Protein AF-A0A7V3T0H4-F1 (afdb_monomer)

Mean predicted aligned error: 14.04 Å

Secondary structure (DSSP, 8-state):
-----EEE-----S-HHHHHHHHHHTSSS---------------------S-------S-----SS-HHHHHHHHHHHTT-STTT--TT-EEEE---B-SS--TT-TTB--HHHHHHHHHHHHHTT-SEEEEEE--SSTTTTSHHHHHHTTGGG-TTEEEEEGGG--GGGS-----S---

pLDDT: mean 74.4, std 24.33, range [29.98, 98.38]

Sequence (180 aa):
MKNLKTIILFSVIMLMCIAALVGYLLKDKHGSTVTSDNSTTAADSTPAVSGKLPEQKALIGIGRGENYESTTETAVKNAGGLVGIVKKGDVVLIKPNICAVAGPGAAQITDYRVVRKITEMVYKLGASKVIVAEGKIAGNAFIKYSLDKNMYGTIQNVELVNLNQFDKEDCYELKPEKSL

Radius of gyration: 20.98 Å; Cα contacts (8 Å, |Δi|>4): 229; chains: 1; bounding box: 55×51×42 Å

Foldseek 3Di:
DPAQDAEDDPDPPDPVVVVVVVVVVPPPDDDDDDDDDDDDDDDDPDPPPPDPDPPDQQPFFAFDDDDLQVSLVRRQVSNVHCLVRAAAQHEYEDEWQQAALAAAPDSNTDQLSSVLNVVVSNVVRHHPAYEYEYEYPDPDSQDPNSCVRRVNVVRPRYHYYYPHVDDPVNDDDDDDPDDD

Nearest PDB structures (foldseek):
  5c1i-assembly1_A  TM=3.512E-01  e=1.751E-01  Thermus thermophilus HB27
  4f45-assembly2_B  TM=4.426E-01  e=1.806E+00  Homo sapiens
  5c1i-assembly1_B  TM=4.160E-01  e=1.487E+00  Thermus thermophilus HB27
  1nsy-assembly1_A  TM=3.787E-01  e=9.446E-01  Bacillus subtilis
  4tmf-assembly1_A  TM=4.385E-01  e=2.056E+00  Homo sapiens

Solvent-accessible surface area (backbone atoms only — not comparable to full-atom values): 11295 Å² total; per-residue (Å²): 137,88,73,83,78,44,79,53,77,61,74,83,74,80,62,59,69,56,52,55,50,52,55,60,71,60,67,82,80,77,81,90,80,91,80,92,80,90,82,85,89,79,86,83,79,74,80,80,80,87,60,89,69,74,94,64,79,51,89,69,39,75,47,80,71,89,51,52,46,65,20,44,53,41,15,41,49,46,42,69,50,53,76,92,72,51,47,70,62,33,35,37,40,41,41,60,55,44,53,47,75,49,46,64,86,39,92,68,37,62,42,37,54,44,55,43,43,51,50,52,55,46,47,75,47,38,34,69,42,42,33,43,37,40,54,75,82,42,88,67,26,64,36,70,71,23,28,61,54,27,46,50,74,70,50,76,89,52,46,80,42,47,53,74,79,58,56,75,87,77,49,85,82,84,74,70,95,72,75,132

Structure (mmCIF, N/CA/C/O backbone):
data_AF-A0A7V3T0H4-F1
#
_entry.id   AF-A0A7V3T0H4-F1
#
loop_
_atom_site.group_PDB
_atom_site.id
_atom_site.type_symbol
_atom_site.label_atom_id
_atom_site.label_alt_id
_atom_site.label_comp_id
_atom_site.label_asym_id
_atom_site.label_entity_id
_atom_site.label_seq_id
_atom_site.pdbx_PDB_ins_code
_atom_site.Cartn_x
_atom_site.Cartn_y
_atom_site.Cartn_z
_atom_site.occupancy
_atom_site.B_iso_or_equiv
_atom_site.auth_seq_id
_atom_site.auth_comp_id
_atom_site.auth_asym_id
_atom_site.auth_atom_id
_atom_site.pdbx_PDB_model_num
ATOM 1 N N . MET A 1 1 ? -15.362 -15.218 -8.060 1.00 40.97 1 MET A N 1
ATOM 2 C CA . MET A 1 1 ? -14.615 -14.505 -6.998 1.00 40.97 1 MET A CA 1
ATOM 3 C C . MET A 1 1 ? -15.603 -13.945 -5.982 1.00 40.97 1 MET A C 1
ATOM 5 O O . MET A 1 1 ? -16.459 -13.162 -6.364 1.00 40.97 1 MET A O 1
ATOM 9 N N . LYS A 1 2 ? -15.576 -14.404 -4.725 1.00 36.59 2 LYS A N 1
ATOM 10 C CA . LYS A 1 2 ? -16.530 -13.983 -3.681 1.00 36.59 2 LYS A CA 1
ATOM 11 C C . LYS A 1 2 ? -15.857 -12.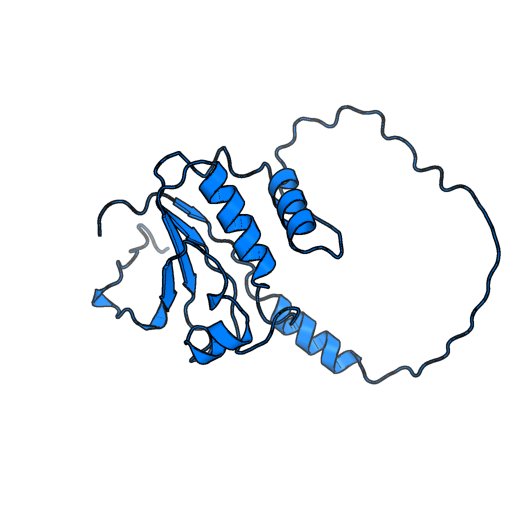955 -2.754 1.00 36.59 2 LYS A C 1
ATOM 13 O O . LYS A 1 2 ? -14.804 -13.253 -2.205 1.00 36.59 2 LYS A O 1
ATOM 18 N N . ASN A 1 3 ? -16.511 -11.805 -2.556 1.00 36.91 3 ASN A N 1
ATOM 19 C CA . ASN A 1 3 ? -16.308 -10.821 -1.473 1.00 36.91 3 ASN A CA 1
ATOM 20 C C . ASN A 1 3 ? -15.129 -9.820 -1.556 1.00 36.91 3 ASN A C 1
ATOM 22 O O . ASN A 1 3 ? -14.460 -9.594 -0.549 1.00 36.91 3 ASN A O 1
ATOM 26 N N . LEU A 1 4 ? -14.920 -9.132 -2.686 1.00 42.62 4 LEU A N 1
ATOM 27 C CA . LEU A 1 4 ? -14.148 -7.876 -2.676 1.00 42.62 4 LEU A CA 1
ATOM 28 C C . LEU A 1 4 ? -15.073 -6.743 -2.190 1.00 42.62 4 LEU A C 1
ATOM 30 O O . LEU A 1 4 ? -15.917 -6.277 -2.949 1.00 42.62 4 LEU A O 1
ATOM 34 N N . LYS A 1 5 ? -15.000 -6.378 -0.902 1.00 47.97 5 LYS A N 1
ATOM 35 C CA . LYS A 1 5 ? -15.948 -5.432 -0.271 1.00 47.97 5 LYS A CA 1
ATOM 36 C C . LYS A 1 5 ? -15.472 -3.975 -0.251 1.00 47.97 5 LYS A C 1
ATOM 38 O O . LYS A 1 5 ? -16.318 -3.088 -0.210 1.00 47.97 5 LYS A O 1
ATOM 43 N N . THR A 1 6 ? -14.161 -3.727 -0.334 1.00 46.69 6 THR A N 1
ATOM 44 C CA . THR A 1 6 ? -13.595 -2.378 -0.170 1.00 46.69 6 THR A CA 1
ATOM 45 C C . THR A 1 6 ? -12.395 -2.179 -1.103 1.00 46.69 6 THR A C 1
ATOM 47 O O . THR A 1 6 ? -11.340 -2.784 -0.918 1.00 46.69 6 THR A O 1
ATOM 50 N N . ILE A 1 7 ? -12.544 -1.318 -2.115 1.00 49.59 7 ILE A N 1
ATOM 51 C CA . ILE A 1 7 ? -11.446 -0.873 -2.988 1.00 49.59 7 ILE A CA 1
ATOM 52 C C . ILE A 1 7 ? -11.025 0.518 -2.511 1.00 49.59 7 ILE A C 1
ATOM 54 O O . ILE A 1 7 ? -11.801 1.465 -2.623 1.00 49.59 7 ILE A O 1
ATOM 58 N N . ILE A 1 8 ? -9.810 0.654 -1.971 1.00 50.47 8 ILE A N 1
ATOM 59 C CA . ILE A 1 8 ? -9.255 1.962 -1.603 1.00 50.47 8 ILE A CA 1
ATOM 60 C C . ILE A 1 8 ? -8.402 2.441 -2.774 1.00 50.47 8 ILE A C 1
ATOM 62 O O . ILE A 1 8 ? -7.240 2.065 -2.937 1.00 50.47 8 ILE A O 1
ATOM 66 N N . LEU A 1 9 ? -9.010 3.267 -3.622 1.00 39.56 9 LEU A N 1
ATOM 67 C CA . LEU A 1 9 ? -8.351 3.834 -4.787 1.00 39.56 9 LEU A CA 1
ATOM 68 C C . LEU A 1 9 ? -7.569 5.098 -4.386 1.00 39.56 9 LEU A C 1
ATOM 70 O O . LEU A 1 9 ? -8.115 6.198 -4.371 1.00 39.56 9 LEU A O 1
ATOM 74 N N . PHE A 1 10 ? -6.272 4.957 -4.101 1.00 45.91 10 PHE A N 1
ATOM 75 C CA . PHE A 1 10 ? -5.344 6.094 -4.029 1.00 45.91 10 PHE A CA 1
ATOM 76 C C . PHE A 1 10 ? -4.942 6.516 -5.445 1.00 45.91 10 PHE A C 1
ATOM 78 O O . PHE A 1 10 ? -3.846 6.249 -5.927 1.00 45.91 10 PHE A O 1
ATOM 85 N N . SER A 1 11 ? -5.875 7.142 -6.155 1.00 37.19 11 SER A N 1
ATOM 86 C CA . SER A 1 11 ? -5.635 7.627 -7.506 1.00 37.19 11 SER A CA 1
ATOM 87 C C . SER A 1 11 ? -5.029 9.029 -7.471 1.00 37.19 11 SER A C 1
ATOM 89 O O . SER A 1 11 ? -5.746 10.026 -7.457 1.00 37.19 11 SER A O 1
ATOM 91 N N . VAL A 1 12 ? -3.698 9.115 -7.493 1.00 36.84 12 VAL A N 1
ATOM 92 C CA . VAL A 1 12 ? -2.999 10.345 -7.893 1.00 36.84 12 VAL A CA 1
ATOM 93 C C . VAL A 1 12 ? -3.022 10.382 -9.426 1.00 36.84 12 VAL A C 1
ATOM 95 O O . VAL A 1 12 ? -2.081 9.953 -10.087 1.00 36.84 12 VAL A O 1
ATOM 98 N N . ILE A 1 13 ? -4.153 10.801 -10.006 1.00 37.44 13 ILE A N 1
ATOM 99 C CA . ILE A 1 13 ? -4.311 10.947 -11.462 1.00 37.44 13 ILE A CA 1
ATOM 100 C C . ILE A 1 13 ? -3.293 11.971 -11.978 1.00 37.44 13 ILE A C 1
ATOM 102 O O . ILE A 1 13 ? -3.360 13.152 -11.653 1.00 37.44 13 ILE A O 1
ATOM 106 N N . MET A 1 14 ? -2.351 11.476 -12.787 1.00 36.72 14 MET A N 1
ATOM 107 C CA . MET A 1 14 ? -1.855 12.060 -14.045 1.00 36.72 14 MET A CA 1
ATOM 108 C C . MET A 1 14 ? -1.263 13.485 -14.051 1.00 36.72 14 MET A C 1
ATOM 110 O O . MET A 1 14 ? -0.839 13.942 -15.108 1.00 36.72 14 MET A O 1
ATOM 114 N N . LEU A 1 15 ? -1.143 14.192 -12.924 1.00 35.75 15 LEU A N 1
ATOM 115 C CA . LEU A 1 15 ? -0.612 15.566 -12.928 1.00 35.75 15 LEU A CA 1
ATOM 116 C C . LEU A 1 15 ? 0.911 15.654 -12.709 1.00 35.75 15 LEU A C 1
ATOM 118 O O . LEU A 1 15 ? 1.526 16.674 -13.015 1.00 35.75 15 LEU A O 1
ATOM 122 N N . MET A 1 16 ? 1.564 14.580 -12.250 1.00 35.50 16 MET A N 1
ATOM 123 C CA . MET A 1 16 ? 3.011 14.606 -11.972 1.00 35.50 16 MET A CA 1
ATOM 124 C C . MET A 1 16 ? 3.901 14.378 -13.200 1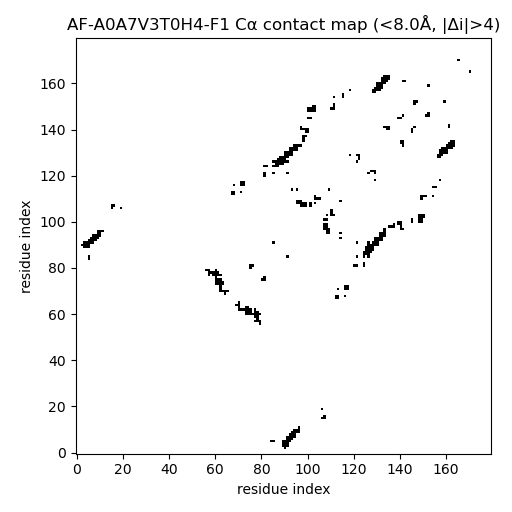.00 35.50 16 MET A C 1
ATOM 126 O O . MET A 1 16 ? 5.044 14.832 -13.201 1.00 35.50 16 MET A O 1
ATOM 130 N N . CYS A 1 17 ? 3.396 13.762 -14.274 1.00 33.25 17 CYS A N 1
ATOM 131 C CA . CYS A 1 17 ? 4.183 13.593 -15.501 1.00 33.25 17 CYS A CA 1
ATOM 132 C C . CYS A 1 17 ? 4.466 14.934 -16.196 1.00 33.25 17 CYS A C 1
ATOM 134 O O . CYS A 1 17 ? 5.536 15.098 -16.772 1.00 33.25 17 CYS A O 1
ATOM 136 N N . ILE A 1 18 ? 3.567 15.918 -16.075 1.00 40.00 18 ILE A N 1
ATOM 137 C CA . ILE A 1 18 ? 3.797 17.273 -16.598 1.00 40.00 18 ILE A CA 1
ATOM 138 C C . ILE A 1 18 ? 4.728 18.053 -15.662 1.00 40.00 18 ILE A C 1
ATOM 140 O O . ILE A 1 18 ? 5.658 18.692 -16.139 1.00 40.00 18 ILE A O 1
ATOM 144 N N . ALA A 1 19 ? 4.562 17.953 -14.339 1.00 39.81 19 ALA A N 1
ATOM 145 C CA . ALA A 1 19 ? 5.425 18.662 -13.389 1.00 39.81 19 ALA A CA 1
ATOM 146 C C . ALA A 1 19 ? 6.893 18.188 -13.434 1.00 39.81 19 ALA A C 1
ATOM 148 O O . ALA A 1 19 ? 7.803 19.012 -13.369 1.00 39.81 19 ALA A O 1
ATOM 149 N N . ALA A 1 20 ? 7.139 16.883 -13.606 1.00 44.44 20 ALA A N 1
ATOM 150 C CA . ALA A 1 20 ? 8.491 16.348 -13.769 1.00 44.44 20 ALA A CA 1
ATOM 151 C C . ALA A 1 20 ? 9.120 16.747 -15.117 1.00 44.44 20 ALA A C 1
ATOM 153 O O . ALA A 1 20 ? 10.312 17.046 -15.170 1.00 44.44 20 ALA A O 1
ATOM 154 N N . LEU A 1 21 ? 8.322 16.812 -16.191 1.00 38.56 21 LEU A N 1
ATOM 155 C CA . LEU A 1 21 ? 8.783 17.255 -17.508 1.00 38.56 21 LEU A CA 1
ATOM 156 C C . LEU A 1 21 ? 9.083 18.764 -17.524 1.00 38.56 21 LEU A C 1
ATOM 158 O O . LEU A 1 21 ? 10.121 19.175 -18.029 1.00 38.56 21 LEU A O 1
ATOM 162 N N . VAL A 1 22 ? 8.234 19.583 -16.896 1.00 45.53 22 VAL A N 1
ATOM 163 C CA . VAL A 1 22 ? 8.450 21.030 -16.726 1.00 45.53 22 VAL A CA 1
ATOM 164 C C . VAL A 1 22 ? 9.656 21.298 -15.820 1.00 45.53 22 VAL A C 1
ATOM 166 O O . VAL A 1 22 ? 10.497 22.120 -16.161 1.00 45.53 22 VAL A O 1
ATOM 169 N N . GLY A 1 23 ? 9.816 20.561 -14.717 1.00 43.94 23 GLY A N 1
ATOM 170 C CA . GLY A 1 23 ? 10.989 20.677 -13.844 1.00 43.94 23 GLY A CA 1
ATOM 171 C C . GLY A 1 23 ? 12.307 20.276 -14.520 1.00 43.94 23 GLY A C 1
ATOM 172 O O . GLY A 1 23 ? 13.341 20.874 -14.235 1.00 43.94 23 GLY A O 1
ATOM 173 N N . TYR A 1 24 ? 12.279 19.306 -15.441 1.00 46.84 24 TYR A N 1
ATOM 174 C CA . TYR A 1 24 ? 13.443 18.925 -16.248 1.00 46.84 24 TYR A CA 1
ATOM 175 C C . TYR A 1 24 ? 13.771 19.978 -17.319 1.00 46.84 24 TYR A C 1
ATOM 177 O O . TYR A 1 24 ? 14.935 20.314 -17.506 1.00 46.84 24 TYR A O 1
ATOM 185 N N . LEU A 1 25 ? 12.753 20.565 -17.957 1.00 43.84 25 LEU A N 1
ATOM 186 C CA . LEU A 1 25 ? 12.913 21.615 -18.974 1.00 43.84 25 LEU A CA 1
ATOM 187 C C . LEU A 1 25 ? 13.318 22.983 -18.398 1.00 43.84 25 LEU A C 1
ATOM 189 O O . LEU A 1 25 ? 13.844 23.819 -19.127 1.00 43.84 25 LEU A O 1
ATOM 193 N N . LEU A 1 26 ? 13.100 23.216 -17.102 1.00 51.38 26 LEU A N 1
ATOM 194 C CA 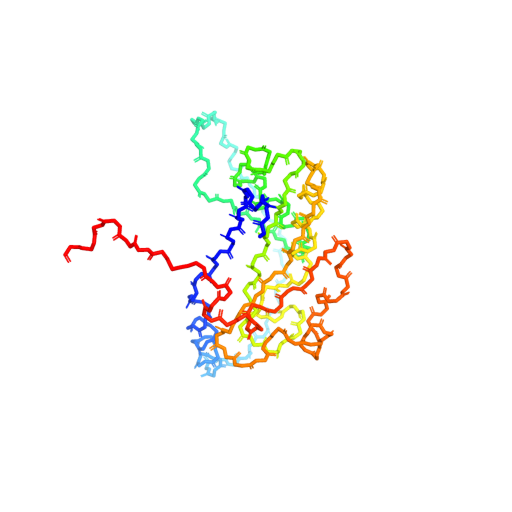. LEU A 1 26 ? 13.496 24.448 -16.409 1.00 51.38 26 LEU A CA 1
ATOM 195 C C . LEU A 1 26 ? 14.876 24.359 -15.732 1.00 51.38 26 LEU A C 1
ATOM 197 O O . LEU A 1 26 ? 15.325 25.347 -15.154 1.00 51.38 26 LEU A O 1
ATOM 201 N N . LYS A 1 27 ? 15.562 23.206 -15.786 1.00 44.72 27 LYS A N 1
ATOM 202 C CA . LYS A 1 27 ? 16.828 22.997 -15.059 1.00 44.72 27 LYS A CA 1
ATOM 203 C C . LYS A 1 27 ? 18.062 23.621 -15.725 1.00 44.72 27 LYS A C 1
ATOM 205 O O . LYS A 1 27 ? 19.101 23.718 -15.079 1.00 44.72 27 LYS A O 1
ATOM 210 N N . ASP A 1 28 ? 17.920 24.165 -16.929 1.00 49.09 28 ASP A N 1
ATOM 211 C CA . ASP A 1 28 ? 18.976 24.917 -17.605 1.00 49.09 28 ASP A CA 1
ATOM 212 C C . ASP A 1 28 ? 18.595 26.395 -17.693 1.00 49.09 28 ASP A C 1
ATOM 214 O O . ASP A 1 28 ? 18.053 26.836 -18.704 1.00 49.09 28 ASP A O 1
ATOM 218 N N . LYS A 1 29 ? 18.837 27.145 -16.607 1.00 43.78 29 LYS A N 1
ATOM 219 C CA . LYS A 1 29 ? 19.131 28.598 -16.573 1.00 43.78 29 LYS A CA 1
ATOM 220 C C . LYS A 1 29 ? 19.109 29.111 -15.128 1.00 43.78 29 LYS A C 1
ATOM 222 O O . LYS A 1 29 ? 18.211 29.844 -14.748 1.00 43.78 29 LYS A O 1
ATOM 227 N N . HIS A 1 30 ? 20.124 28.770 -14.342 1.00 38.06 30 HIS A N 1
ATOM 228 C CA . HIS A 1 30 ? 20.885 29.729 -13.526 1.00 38.06 30 HIS A CA 1
ATOM 229 C C . HIS A 1 30 ? 21.898 28.965 -12.679 1.00 38.06 30 HIS A C 1
ATOM 231 O O . HIS A 1 30 ? 21.557 28.056 -11.925 1.00 38.06 30 HIS A O 1
ATOM 237 N N . GLY A 1 31 ? 23.165 29.312 -12.896 1.00 34.88 31 GLY A N 1
ATOM 238 C CA . GLY A 1 31 ? 24.300 28.736 -12.203 1.00 34.88 31 GLY A CA 1
ATOM 239 C C . GLY A 1 31 ? 24.317 29.095 -10.722 1.00 34.88 31 GLY A C 1
ATOM 240 O O . GLY A 1 31 ? 23.752 30.095 -10.284 1.00 34.88 31 GLY A O 1
ATOM 241 N N . SER A 1 32 ? 25.001 28.233 -9.981 1.00 36.69 32 SER A N 1
ATOM 242 C CA . SER A 1 32 ? 25.357 28.372 -8.579 1.00 36.69 32 SER A CA 1
ATOM 243 C C . SER A 1 32 ? 25.970 29.730 -8.244 1.00 36.69 32 SER A C 1
ATOM 245 O O . SER A 1 32 ? 26.971 30.110 -8.844 1.00 36.69 32 SER A O 1
ATOM 247 N N . THR A 1 33 ? 25.505 30.336 -7.156 1.00 30.06 33 THR A N 1
ATOM 248 C CA . THR A 1 33 ? 26.393 30.992 -6.193 1.00 30.06 33 THR A CA 1
ATOM 249 C C . THR A 1 33 ? 25.925 30.664 -4.781 1.00 30.06 33 THR A C 1
ATOM 251 O O . THR A 1 33 ? 24.825 31.005 -4.359 1.00 30.06 33 THR A O 1
ATOM 254 N N . VAL A 1 34 ? 26.784 29.939 -4.069 1.00 36.34 34 VAL A N 1
ATOM 255 C CA . VAL A 1 34 ? 26.721 29.750 -2.623 1.00 36.34 34 VAL A CA 1
ATOM 256 C C . VAL A 1 34 ? 27.383 30.972 -1.999 1.00 36.34 34 VAL A C 1
ATOM 258 O O . VAL A 1 34 ? 28.559 31.218 -2.253 1.00 36.34 34 VAL A O 1
ATOM 261 N N . THR A 1 35 ? 26.653 31.705 -1.167 1.00 29.98 35 THR A N 1
ATOM 262 C CA . THR A 1 35 ? 27.238 32.602 -0.166 1.00 29.98 35 THR A CA 1
ATOM 263 C C . THR A 1 35 ? 26.601 32.285 1.173 1.00 29.98 35 THR A C 1
ATOM 265 O O . THR A 1 35 ? 25.389 32.392 1.353 1.00 29.98 35 THR A O 1
ATOM 268 N N . SER A 1 36 ? 27.450 31.813 2.076 1.00 40.75 36 SER A N 1
ATOM 269 C CA . SER A 1 36 ? 27.154 31.528 3.469 1.00 40.75 36 SER A CA 1
ATOM 270 C C . SER A 1 36 ? 27.165 32.839 4.243 1.00 40.75 36 SER A C 1
ATOM 272 O O . SER A 1 36 ? 28.226 33.443 4.330 1.00 40.75 36 SER A O 1
ATOM 274 N N . ASP A 1 37 ? 26.047 33.224 4.854 1.00 32.34 37 ASP A N 1
ATOM 275 C CA . ASP A 1 37 ? 26.034 34.250 5.896 1.00 32.34 37 ASP A CA 1
ATOM 276 C C . ASP A 1 37 ? 25.297 33.723 7.126 1.00 32.34 37 ASP A C 1
ATOM 278 O O . ASP A 1 37 ? 24.152 33.275 7.076 1.00 32.34 37 ASP A O 1
ATOM 282 N N . ASN A 1 38 ? 26.023 33.738 8.239 1.00 41.81 38 ASN A N 1
ATOM 283 C CA . ASN A 1 38 ? 25.631 33.227 9.538 1.00 41.81 38 ASN A CA 1
ATOM 284 C C . ASN A 1 38 ? 25.365 34.441 10.444 1.00 41.81 38 ASN A C 1
ATOM 286 O O . ASN A 1 38 ? 26.309 35.146 10.793 1.00 41.81 38 ASN A O 1
ATOM 290 N N . SER A 1 39 ? 24.110 34.711 10.825 1.00 34.41 39 SER A N 1
ATOM 291 C CA . SER A 1 39 ? 23.793 35.600 11.961 1.00 34.41 39 SER A CA 1
ATOM 292 C C . SER A 1 39 ? 22.392 35.345 12.553 1.00 34.41 39 SER A C 1
ATOM 294 O O . SER A 1 39 ? 21.361 35.717 12.012 1.00 34.41 39 SER A O 1
ATOM 296 N N . THR A 1 40 ? 22.403 34.611 13.667 1.00 32.53 40 THR A N 1
ATOM 297 C CA . THR A 1 40 ? 21.758 34.852 14.973 1.00 32.53 40 THR A CA 1
ATOM 298 C C . THR A 1 40 ? 20.415 35.616 15.070 1.00 32.53 40 THR A C 1
ATOM 300 O O . THR A 1 40 ? 20.345 36.827 14.905 1.00 32.53 40 THR A O 1
ATOM 303 N N . THR A 1 41 ? 19.410 34.860 15.544 1.00 37.72 41 THR A N 1
ATOM 304 C CA . THR A 1 41 ? 18.247 35.202 16.404 1.00 37.72 41 THR A CA 1
ATOM 305 C C . THR A 1 41 ? 17.252 36.290 15.983 1.00 37.72 41 THR A C 1
ATOM 307 O O . THR A 1 41 ? 17.500 37.478 16.152 1.00 37.72 41 THR A O 1
ATOM 310 N N . ALA A 1 42 ? 16.019 35.857 15.706 1.00 32.50 42 ALA A N 1
ATOM 311 C CA . ALA A 1 42 ? 14.806 36.518 16.185 1.00 32.50 42 ALA A CA 1
ATOM 312 C C . ALA A 1 42 ? 13.706 35.458 16.377 1.00 32.50 42 ALA A C 1
ATOM 314 O O . ALA A 1 42 ? 13.561 34.547 15.566 1.00 32.50 42 ALA A O 1
ATOM 315 N N . ALA A 1 43 ? 13.002 35.543 17.502 1.00 36.66 43 ALA A N 1
ATOM 316 C CA . ALA A 1 43 ? 11.965 34.618 17.931 1.00 36.66 43 ALA A CA 1
ATOM 317 C C . ALA A 1 43 ? 10.811 34.526 16.917 1.00 36.66 43 ALA A C 1
ATOM 319 O O . ALA A 1 43 ? 10.192 35.537 16.592 1.00 36.66 43 ALA A O 1
ATOM 320 N N . ASP A 1 44 ? 10.493 33.310 16.466 1.00 33.44 44 ASP A N 1
ATOM 321 C CA . ASP A 1 44 ? 9.268 33.030 15.714 1.00 33.44 44 ASP A CA 1
ATOM 322 C C . ASP A 1 44 ? 8.115 32.834 16.704 1.00 33.44 44 ASP A C 1
ATOM 324 O O . ASP A 1 44 ? 7.876 31.753 17.246 1.00 33.44 44 ASP A O 1
ATOM 328 N N . SER A 1 45 ? 7.431 33.932 17.008 1.00 39.78 45 SER A N 1
ATOM 329 C CA . SER A 1 45 ? 6.128 33.895 17.653 1.00 39.78 45 SER A CA 1
ATOM 330 C C . SER A 1 45 ? 5.091 33.420 16.635 1.00 39.78 45 SER A C 1
ATOM 332 O O . SER A 1 45 ? 4.445 34.233 15.972 1.00 39.78 45 SER A O 1
ATOM 334 N N . THR A 1 46 ? 4.898 32.106 16.522 1.00 37.75 46 THR A N 1
ATOM 335 C CA . THR A 1 46 ? 3.718 31.571 15.838 1.00 37.75 46 THR A CA 1
ATOM 336 C C . THR A 1 46 ? 2.487 31.971 16.662 1.00 37.75 46 THR A C 1
ATOM 338 O O . THR A 1 46 ? 2.406 31.599 17.837 1.00 37.75 46 THR A O 1
A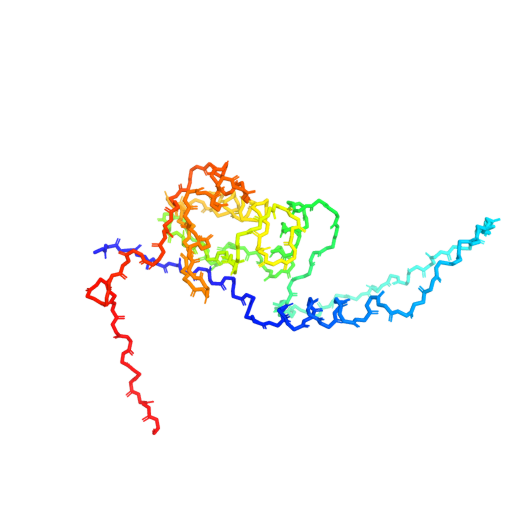TOM 341 N N . PRO A 1 47 ? 1.516 32.733 16.124 1.00 39.78 47 PRO A N 1
ATOM 342 C CA . PRO A 1 47 ? 0.316 33.046 16.879 1.00 39.78 47 PRO A CA 1
ATOM 343 C C . PRO A 1 47 ? -0.476 31.754 17.085 1.00 39.78 47 PRO A C 1
ATOM 345 O O . PRO A 1 47 ? -0.898 31.097 16.131 1.00 39.78 47 PRO A O 1
ATOM 348 N N . ALA A 1 48 ? -0.671 31.386 18.349 1.00 42.19 48 ALA A N 1
ATOM 349 C CA . ALA A 1 48 ? -1.571 30.314 18.729 1.00 42.19 48 ALA A CA 1
ATOM 350 C C . ALA A 1 48 ? -2.993 30.709 18.311 1.00 42.19 48 ALA A C 1
ATOM 352 O O . ALA A 1 48 ? -3.631 31.555 18.941 1.00 42.19 48 ALA A O 1
ATOM 353 N N . VAL A 1 49 ? -3.502 30.097 17.240 1.00 47.81 49 VAL A N 1
ATOM 354 C CA . VAL A 1 49 ? -4.924 30.170 16.896 1.00 47.81 49 VAL A CA 1
ATOM 355 C C . VAL A 1 49 ? -5.681 29.346 17.936 1.00 47.81 49 VAL A C 1
ATOM 357 O O . VAL A 1 49 ? -5.919 28.150 17.786 1.00 47.81 49 VAL A O 1
ATOM 360 N N . SER A 1 50 ? -6.022 30.007 19.040 1.00 43.53 50 SER A N 1
ATOM 361 C CA . SER A 1 50 ? -6.966 29.529 20.043 1.00 43.53 50 SER A CA 1
ATOM 362 C C . SER A 1 50 ? -8.383 29.743 19.515 1.00 43.53 50 SER A C 1
ATOM 364 O O . SER A 1 50 ? -9.055 30.719 19.842 1.00 43.53 50 SER A O 1
ATOM 366 N N . GLY A 1 51 ? -8.839 28.814 18.685 1.00 43.09 51 GLY A N 1
ATOM 367 C CA . GLY A 1 51 ? -10.234 28.704 18.290 1.00 43.09 51 GLY A CA 1
ATOM 368 C C . GLY A 1 51 ? -10.543 27.249 17.990 1.00 43.09 51 GLY A C 1
ATOM 369 O O . GLY A 1 51 ? -9.834 26.618 17.209 1.00 43.09 51 GLY A O 1
ATOM 370 N N . LYS A 1 52 ? -11.589 26.697 18.614 1.00 43.00 52 LYS A N 1
ATOM 371 C CA . LYS A 1 52 ? -12.132 25.399 18.208 1.00 43.00 52 LYS A CA 1
ATOM 372 C C . LYS A 1 52 ? -12.660 25.580 16.787 1.00 43.00 52 LYS A C 1
ATOM 374 O O . LYS A 1 52 ? -13.737 26.142 16.598 1.00 43.00 52 LYS A O 1
ATOM 379 N N . LEU A 1 53 ? -11.857 25.175 15.804 1.00 43.47 53 LEU A N 1
ATOM 380 C CA . LEU A 1 53 ? -12.285 25.127 14.414 1.00 43.47 53 LEU A CA 1
ATOM 381 C C . LEU A 1 53 ? -13.576 24.298 14.360 1.00 43.47 53 LEU A C 1
ATOM 383 O O . LEU A 1 53 ? -13.678 23.299 15.084 1.00 43.47 53 LEU A O 1
ATOM 387 N N . PRO A 1 54 ? -14.577 24.719 13.567 1.00 47.78 54 PRO A N 1
ATOM 388 C CA . PRO A 1 54 ? -15.779 23.922 13.377 1.00 47.78 54 PRO A CA 1
ATOM 389 C C . PRO A 1 54 ? -15.366 22.503 12.987 1.00 47.78 54 PRO A C 1
ATOM 391 O O . PRO A 1 54 ? -14.337 22.318 12.336 1.00 47.78 54 PRO A O 1
ATOM 394 N N . GLU A 1 55 ? -16.146 21.510 13.413 1.00 61.09 55 GLU A N 1
ATOM 395 C CA . GLU A 1 55 ? -15.926 20.089 13.126 1.00 61.09 55 GLU A CA 1
ATOM 396 C C . GLU A 1 55 ? -16.165 19.830 11.627 1.00 61.09 55 GLU A C 1
ATOM 398 O O . GLU A 1 55 ? -17.150 19.245 11.190 1.00 61.09 55 GLU A O 1
ATOM 403 N N . GLN A 1 56 ? -15.292 20.394 10.802 1.00 63.25 56 GLN A N 1
ATOM 404 C CA . GLN A 1 56 ? -15.352 20.342 9.363 1.00 63.25 56 GLN A CA 1
ATOM 405 C C . GLN A 1 56 ? -14.598 19.086 8.965 1.00 63.25 56 GLN A C 1
ATOM 407 O O . GLN A 1 56 ? -13.398 18.954 9.212 1.00 63.25 56 GLN A O 1
ATOM 412 N N . LYS A 1 57 ? -15.330 18.131 8.390 1.00 71.50 57 LYS A N 1
ATOM 413 C CA . LYS A 1 57 ? -14.755 16.897 7.862 1.00 71.50 57 LYS A CA 1
ATOM 414 C C . LYS A 1 57 ? -13.569 17.259 6.969 1.00 71.50 57 LYS A C 1
ATOM 416 O O . LYS A 1 57 ? -13.738 18.006 6.004 1.00 71.50 57 LYS A O 1
ATOM 421 N N . ALA A 1 58 ? -12.386 16.749 7.303 1.00 76.44 58 ALA A N 1
ATOM 422 C CA . ALA A 1 58 ? -11.184 17.021 6.532 1.00 76.44 58 ALA A CA 1
ATOM 423 C C . ALA A 1 58 ? -11.413 16.632 5.066 1.00 76.44 58 ALA A C 1
ATOM 425 O O . ALA A 1 58 ? -11.726 15.481 4.760 1.00 76.44 58 ALA A O 1
ATOM 426 N N . LEU A 1 59 ? -11.286 17.608 4.165 1.00 81.62 59 LEU A N 1
ATOM 427 C CA . LEU A 1 59 ? -11.387 17.370 2.725 1.00 81.62 59 LEU A CA 1
ATOM 428 C C . LEU A 1 59 ? -10.094 16.749 2.181 1.00 81.62 59 LEU A C 1
ATOM 430 O O . LEU A 1 59 ? -10.136 15.936 1.263 1.00 81.62 59 LEU A O 1
ATOM 434 N N . ILE A 1 60 ? -8.947 17.142 2.748 1.00 87.75 60 ILE A N 1
ATOM 435 C CA . ILE A 1 60 ? -7.605 16.724 2.331 1.00 87.75 60 ILE A CA 1
ATOM 436 C C . ILE A 1 60 ? -6.737 16.550 3.582 1.00 87.75 60 ILE A C 1
ATOM 438 O O . ILE A 1 60 ? -6.707 17.429 4.442 1.00 87.75 60 ILE A O 1
ATOM 442 N N . GLY A 1 61 ? -5.996 15.442 3.663 1.00 91.25 61 GLY A N 1
ATOM 443 C CA . GLY A 1 61 ? -4.971 15.219 4.684 1.00 91.25 61 GLY A CA 1
ATOM 444 C C . GLY A 1 61 ? -3.566 15.443 4.131 1.00 91.25 61 GLY A C 1
ATOM 445 O O . GLY A 1 61 ? -3.187 14.830 3.136 1.00 91.25 61 GLY A O 1
ATOM 446 N N . ILE A 1 62 ? -2.782 16.308 4.778 1.00 94.44 62 ILE A N 1
ATOM 447 C CA . ILE A 1 62 ? -1.397 16.607 4.384 1.00 94.44 62 ILE A CA 1
ATOM 448 C C . ILE A 1 62 ? -0.449 16.095 5.468 1.00 94.44 62 ILE A C 1
ATOM 450 O O . ILE A 1 62 ? -0.613 16.423 6.642 1.00 94.44 62 ILE A O 1
ATOM 454 N N . GLY A 1 63 ? 0.555 15.318 5.068 1.00 94.50 63 GLY A N 1
ATOM 455 C CA . GLY A 1 63 ? 1.716 14.976 5.889 1.00 94.50 63 GLY A CA 1
ATOM 456 C C . GLY A 1 63 ? 2.959 15.664 5.332 1.00 94.50 63 GLY A C 1
ATOM 457 O O . GLY A 1 63 ? 3.113 15.758 4.115 1.00 94.50 63 GLY A O 1
ATOM 458 N N . ARG A 1 64 ? 3.843 16.148 6.207 1.00 94.50 64 ARG A N 1
ATOM 459 C CA . ARG A 1 64 ? 5.145 16.717 5.829 1.00 94.50 64 ARG A CA 1
ATOM 460 C C . ARG A 1 64 ? 6.242 16.061 6.658 1.00 94.50 64 ARG A C 1
ATOM 462 O O . ARG A 1 64 ? 6.057 15.868 7.856 1.00 94.50 64 ARG A O 1
ATOM 469 N N . GLY A 1 65 ? 7.363 15.749 6.023 1.00 94.50 65 GLY A N 1
ATOM 470 C CA . GLY A 1 65 ? 8.513 15.131 6.671 1.00 94.50 65 GLY A CA 1
ATOM 471 C C . GLY A 1 65 ? 9.358 14.331 5.686 1.00 94.50 65 GLY A C 1
ATOM 472 O O . GLY A 1 65 ? 8.953 14.084 4.553 1.00 94.50 65 GLY A O 1
ATOM 473 N N . GLU A 1 66 ? 10.542 13.927 6.135 1.00 93.81 66 GLU A N 1
ATOM 474 C CA . GLU A 1 66 ? 11.492 13.144 5.332 1.00 93.81 66 GLU A CA 1
ATOM 475 C C . GLU A 1 66 ? 11.300 11.631 5.513 1.00 93.81 66 GLU A C 1
ATOM 477 O O . GLU A 1 66 ? 11.648 10.826 4.648 1.00 93.81 66 GLU A O 1
ATOM 482 N N . ASN A 1 67 ? 10.710 11.222 6.640 1.00 96.44 67 ASN A N 1
ATOM 483 C CA . ASN A 1 67 ? 10.389 9.827 6.898 1.00 96.44 67 ASN A CA 1
ATOM 484 C C . ASN A 1 67 ? 9.052 9.465 6.234 1.00 96.44 67 ASN A C 1
ATOM 486 O O . ASN A 1 67 ? 7.989 9.942 6.637 1.00 96.44 67 ASN A O 1
ATOM 490 N N . TYR A 1 68 ? 9.112 8.595 5.226 1.00 94.94 68 TYR A N 1
ATOM 491 C CA . TYR A 1 68 ? 7.954 8.164 4.441 1.00 94.94 68 TYR A CA 1
ATOM 492 C C . TYR A 1 68 ? 6.820 7.592 5.301 1.00 94.94 68 TYR A C 1
ATOM 494 O O . TYR A 1 68 ? 5.653 7.879 5.043 1.00 94.94 68 TYR A O 1
ATOM 502 N N . GLU A 1 69 ? 7.130 6.805 6.329 1.00 95.31 69 GLU A N 1
ATOM 503 C CA . GLU A 1 69 ? 6.119 6.103 7.121 1.00 95.31 69 GLU A CA 1
ATOM 504 C C . GLU A 1 69 ? 5.380 7.035 8.078 1.00 95.31 69 GLU A C 1
ATOM 506 O O . GLU A 1 69 ? 4.148 7.029 8.108 1.00 95.31 69 GLU A O 1
ATOM 511 N N . SER A 1 70 ? 6.103 7.864 8.835 1.00 97.00 70 SER A N 1
ATOM 512 C CA . SER A 1 70 ? 5.474 8.829 9.744 1.00 97.00 70 SER A CA 1
ATOM 513 C C . SER A 1 70 ? 4.701 9.899 8.969 1.00 97.00 70 SER A C 1
ATOM 515 O O . SER A 1 70 ? 3.601 10.286 9.374 1.00 97.00 70 SER A O 1
ATOM 517 N N . THR A 1 71 ? 5.222 10.315 7.811 1.00 97.88 71 THR A N 1
ATOM 518 C CA . THR A 1 71 ? 4.555 11.261 6.909 1.00 97.88 71 THR A CA 1
ATOM 519 C C . THR A 1 71 ? 3.267 10.666 6.346 1.00 97.88 71 THR A C 1
ATOM 521 O O . THR A 1 71 ? 2.229 11.327 6.373 1.00 97.88 71 THR A O 1
ATOM 524 N N . THR A 1 72 ? 3.297 9.402 5.909 1.00 97.50 72 THR A N 1
ATOM 525 C CA . THR A 1 72 ? 2.108 8.687 5.415 1.00 97.50 72 THR A CA 1
ATOM 526 C C . THR A 1 72 ? 1.058 8.536 6.511 1.00 97.50 72 THR A C 1
ATOM 528 O O . THR A 1 72 ? -0.110 8.850 6.294 1.00 97.50 72 THR A O 1
ATOM 531 N N . GLU A 1 73 ? 1.459 8.109 7.710 1.00 97.31 73 GLU A N 1
ATOM 532 C CA . GLU A 1 73 ? 0.543 7.965 8.844 1.00 97.31 73 GLU A CA 1
ATOM 533 C C . GLU A 1 73 ? -0.120 9.296 9.215 1.00 97.31 73 GLU A C 1
ATOM 535 O O . GLU A 1 73 ? -1.328 9.342 9.448 1.00 97.31 73 GLU A O 1
ATOM 540 N N . THR A 1 74 ? 0.652 10.383 9.217 1.00 97.00 74 THR A N 1
ATOM 541 C CA . THR A 1 74 ? 0.150 11.736 9.479 1.00 97.00 74 THR A CA 1
ATOM 542 C C . THR A 1 74 ? -0.829 12.184 8.399 1.00 97.00 74 THR A C 1
ATOM 544 O O . THR A 1 74 ? -1.918 12.648 8.725 1.00 97.00 74 THR A O 1
ATOM 547 N N . ALA A 1 75 ? -0.493 11.992 7.119 1.00 96.75 75 ALA A N 1
ATOM 548 C CA . ALA A 1 75 ? -1.377 12.335 6.008 1.00 96.75 75 ALA A CA 1
ATOM 549 C C . ALA A 1 75 ? -2.717 11.589 6.100 1.00 96.75 75 ALA A C 1
ATOM 551 O O . ALA A 1 75 ? -3.776 12.205 5.990 1.00 96.75 75 ALA A O 1
ATOM 552 N N . VAL A 1 76 ? -2.681 10.282 6.379 1.00 95.81 76 VAL A N 1
ATOM 553 C CA . VAL A 1 76 ? -3.887 9.453 6.520 1.00 95.81 76 VAL A CA 1
ATOM 554 C C . VAL A 1 76 ? -4.715 9.867 7.738 1.00 95.81 76 VAL A C 1
ATOM 556 O O . VAL A 1 76 ? -5.932 9.991 7.623 1.00 95.81 76 VAL A O 1
ATOM 559 N N . LYS A 1 77 ? -4.093 10.125 8.897 1.00 94.62 77 LYS A N 1
ATOM 560 C CA . LYS A 1 77 ? -4.803 10.623 10.090 1.00 94.62 77 LYS A CA 1
ATOM 561 C C . LYS A 1 77 ? -5.465 11.974 9.828 1.00 94.62 77 LYS A C 1
ATOM 563 O O . LYS A 1 77 ? -6.641 12.137 10.139 1.00 94.62 77 LYS A O 1
ATOM 568 N N . ASN A 1 78 ? -4.748 12.896 9.187 1.00 93.31 78 ASN A N 1
ATOM 569 C CA . ASN A 1 78 ? -5.272 14.211 8.820 1.00 93.31 78 ASN A CA 1
ATOM 570 C C . ASN A 1 78 ? -6.416 14.120 7.798 1.00 93.31 78 ASN A C 1
ATOM 572 O O . ASN A 1 78 ? -7.267 14.998 7.774 1.00 93.31 78 ASN A O 1
ATOM 576 N N . ALA A 1 79 ? -6.477 13.054 6.993 1.00 90.62 79 ALA A N 1
ATOM 577 C CA . ALA A 1 79 ? -7.594 12.770 6.088 1.00 90.62 79 ALA A CA 1
ATOM 578 C C . ALA A 1 79 ? -8.807 12.106 6.782 1.00 90.62 79 ALA A C 1
ATOM 580 O O . ALA A 1 79 ? -9.777 11.756 6.114 1.00 90.62 79 ALA A O 1
ATOM 581 N N . GLY A 1 80 ? -8.767 11.907 8.106 1.00 90.56 80 GLY A N 1
ATOM 582 C CA . GLY A 1 80 ? -9.831 11.253 8.880 1.00 90.56 80 GLY A CA 1
ATOM 583 C C . GLY A 1 80 ? -9.586 9.771 9.189 1.00 90.56 80 GLY A C 1
ATOM 584 O O . GLY A 1 80 ? -10.438 9.119 9.793 1.00 90.56 80 GLY A O 1
ATOM 585 N N . GLY A 1 81 ? -8.420 9.229 8.828 1.00 92.62 81 GLY A N 1
ATOM 586 C CA . GLY A 1 81 ? -8.036 7.849 9.116 1.00 92.62 81 GLY A CA 1
ATOM 587 C C . GLY A 1 81 ? -8.766 6.801 8.269 1.00 92.62 81 GLY A C 1
ATOM 588 O O . GLY A 1 81 ? -9.465 7.110 7.309 1.00 92.62 81 GLY A O 1
ATOM 589 N N . LEU A 1 82 ? -8.579 5.526 8.626 1.00 94.50 82 LEU A N 1
ATOM 590 C CA . LEU A 1 82 ? -9.122 4.381 7.875 1.00 94.50 82 LEU A CA 1
ATOM 591 C C . LEU A 1 82 ? -10.222 3.607 8.622 1.00 94.50 82 LEU A C 1
ATOM 593 O O . LEU A 1 82 ? -10.847 2.736 8.026 1.00 94.50 82 LEU A O 1
ATOM 597 N N . VAL A 1 83 ? -10.495 3.924 9.896 1.00 93.44 83 VAL A N 1
ATOM 598 C CA . VAL A 1 83 ? -11.427 3.168 10.766 1.00 93.44 83 VAL A CA 1
ATOM 599 C C . VAL A 1 83 ? -12.852 3.115 10.199 1.00 93.44 83 VAL A C 1
ATOM 601 O O . VAL A 1 83 ? -13.522 2.096 10.307 1.00 93.44 83 VAL A O 1
ATOM 604 N N . GLY A 1 84 ? -13.319 4.197 9.569 1.00 89.38 84 GLY A N 1
ATOM 605 C CA . GLY A 1 84 ? -14.648 4.244 8.947 1.00 89.38 84 GLY A CA 1
ATOM 606 C C . GLY A 1 84 ? -14.739 3.556 7.579 1.00 89.38 84 GLY A C 1
ATOM 607 O O . GLY A 1 84 ? -15.836 3.427 7.042 1.00 89.38 84 GLY A O 1
ATOM 608 N N . ILE A 1 85 ? -13.603 3.142 7.007 1.00 91.88 85 ILE A N 1
ATOM 609 C CA . ILE A 1 85 ? -13.493 2.614 5.639 1.00 91.88 85 ILE A CA 1
ATOM 610 C C . ILE A 1 85 ? -13.170 1.119 5.669 1.00 91.88 85 ILE A C 1
ATOM 612 O O . ILE A 1 85 ? -13.830 0.337 4.991 1.00 91.88 85 ILE A O 1
ATOM 616 N N . VAL A 1 86 ? -12.172 0.722 6.460 1.00 94.12 86 VAL A N 1
ATOM 617 C CA . VAL A 1 86 ? -11.712 -0.665 6.580 1.00 94.12 86 VAL A CA 1
ATOM 618 C C . VAL A 1 86 ? -12.394 -1.322 7.768 1.00 94.12 86 VAL A C 1
ATOM 620 O O . VAL A 1 86 ? -12.258 -0.866 8.904 1.00 94.12 86 VAL A O 1
ATOM 623 N N . LYS A 1 87 ? -13.089 -2.428 7.514 1.00 94.06 87 LYS A N 1
ATOM 624 C CA . LYS A 1 87 ? -13.747 -3.229 8.546 1.00 94.06 87 LYS A CA 1
ATOM 625 C C . LYS A 1 87 ? -12.986 -4.528 8.784 1.00 94.06 87 LYS A C 1
ATOM 627 O O . LYS A 1 87 ? -12.310 -5.059 7.901 1.00 94.06 87 LYS A O 1
ATOM 632 N N . LYS A 1 88 ? -13.134 -5.082 9.990 1.00 96.69 88 LYS A N 1
ATOM 633 C CA . LYS A 1 88 ? -12.573 -6.394 10.327 1.00 96.69 88 LYS A CA 1
ATOM 634 C C . LYS A 1 88 ? -13.071 -7.450 9.334 1.00 96.69 88 LYS A C 1
ATOM 636 O O . LYS A 1 88 ? -14.272 -7.583 9.113 1.00 96.69 88 LYS A O 1
ATOM 641 N N . GLY A 1 89 ? -12.144 -8.225 8.785 1.00 95.75 89 GLY A N 1
ATOM 642 C CA . GLY A 1 89 ? -12.408 -9.263 7.796 1.00 95.75 89 GLY A CA 1
ATOM 643 C C . GLY A 1 89 ? -12.383 -8.782 6.344 1.00 95.75 89 GLY A C 1
ATOM 644 O O . GLY A 1 89 ? -12.432 -9.631 5.455 1.00 95.75 89 GLY A O 1
ATOM 645 N N . ASP A 1 90 ? -12.261 -7.477 6.078 1.00 97.75 90 ASP A N 1
ATOM 646 C CA . ASP A 1 90 ? -12.222 -6.962 4.707 1.00 97.75 90 ASP A CA 1
ATOM 647 C C . ASP A 1 90 ? -11.018 -7.494 3.924 1.00 97.75 90 ASP A C 1
ATOM 649 O O . ASP A 1 90 ? -9.916 -7.650 4.454 1.00 97.75 90 ASP A O 1
ATOM 653 N N . VAL A 1 91 ? -11.246 -7.732 2.633 1.00 97.69 91 VAL A N 1
ATOM 654 C CA . VAL A 1 91 ? -10.185 -7.859 1.633 1.00 97.69 91 VAL A CA 1
ATOM 655 C C . VAL A 1 91 ? -9.991 -6.479 1.022 1.00 97.69 91 VAL A C 1
ATOM 657 O O . VAL A 1 91 ? -10.930 -5.934 0.438 1.00 97.69 91 VAL A O 1
ATOM 660 N N . VAL A 1 92 ? -8.790 -5.922 1.165 1.00 96.94 92 VAL A N 1
ATOM 661 C CA . VAL A 1 92 ? -8.465 -4.558 0.736 1.00 96.94 92 VAL A CA 1
ATOM 662 C C . VAL A 1 92 ? -7.499 -4.600 -0.437 1.00 96.94 92 VAL A C 1
ATOM 664 O O . VAL A 1 92 ? -6.437 -5.211 -0.349 1.00 96.94 92 VAL A O 1
ATOM 667 N N . LEU A 1 93 ? -7.851 -3.918 -1.525 1.00 97.00 93 LEU A N 1
ATOM 668 C CA . LEU A 1 93 ? -6.952 -3.688 -2.653 1.00 97.00 93 LEU A CA 1
ATOM 669 C C . LEU A 1 93 ? -6.339 -2.288 -2.554 1.00 97.00 93 LEU A C 1
ATOM 671 O O . LEU A 1 93 ? -7.067 -1.302 -2.432 1.00 97.00 93 LEU A O 1
ATOM 675 N N . ILE A 1 94 ? -5.012 -2.211 -2.637 1.00 96.19 94 ILE A N 1
ATOM 676 C CA . ILE A 1 94 ? -4.231 -0.979 -2.747 1.00 96.19 94 ILE A CA 1
ATOM 677 C C . ILE A 1 94 ? -3.705 -0.890 -4.180 1.00 96.19 94 ILE A C 1
ATOM 679 O O . ILE A 1 94 ? -3.017 -1.800 -4.643 1.00 96.19 94 ILE A O 1
ATOM 683 N N . LYS A 1 95 ? -4.009 0.215 -4.869 1.00 94.00 95 LYS A N 1
ATOM 684 C CA . LYS A 1 95 ? -3.531 0.489 -6.232 1.00 94.00 95 LYS A CA 1
ATOM 685 C C . LYS A 1 95 ? -2.438 1.567 -6.221 1.00 94.00 95 LYS A C 1
ATOM 687 O O . LYS A 1 95 ? -2.776 2.751 -6.260 1.00 94.00 95 LYS A O 1
ATOM 692 N N . PRO A 1 96 ? -1.151 1.201 -6.102 1.00 91.56 96 PRO A N 1
ATOM 693 C CA . PRO A 1 96 ? -0.062 2.169 -6.084 1.00 91.56 96 PRO A CA 1
ATOM 694 C C . PRO A 1 96 ? 0.221 2.669 -7.492 1.00 91.56 96 PRO A C 1
ATOM 696 O O . PRO A 1 96 ? 0.393 1.855 -8.382 1.00 91.56 96 PRO A O 1
ATOM 699 N N . ASN A 1 97 ? 0.368 3.973 -7.694 1.00 90.12 97 ASN A N 1
ATOM 700 C CA . ASN A 1 97 ? 0.672 4.510 -9.015 1.00 90.12 97 ASN A CA 1
ATOM 701 C C . ASN A 1 97 ? 2.120 4.166 -9.435 1.00 90.12 97 ASN A C 1
ATOM 703 O O . ASN A 1 97 ? 3.057 4.890 -9.089 1.00 90.12 97 ASN A O 1
ATOM 707 N N . ILE A 1 98 ? 2.313 3.056 -10.158 1.00 88.25 98 ILE A N 1
ATOM 708 C CA . ILE A 1 98 ? 3.614 2.615 -10.696 1.00 88.25 98 ILE A CA 1
ATOM 709 C C . ILE A 1 98 ? 3.641 2.842 -12.213 1.00 88.25 98 ILE A C 1
ATOM 711 O O . ILE A 1 98 ? 3.338 1.950 -13.002 1.00 88.25 98 ILE A O 1
ATOM 715 N N . CYS A 1 99 ? 4.010 4.055 -12.634 1.00 80.94 99 CYS A N 1
ATOM 716 C CA . CYS A 1 99 ? 3.955 4.464 -14.044 1.00 80.94 99 CYS A CA 1
ATOM 717 C C . CYS A 1 99 ? 5.110 3.940 -14.911 1.00 80.94 99 CYS A C 1
ATOM 719 O O . CYS A 1 99 ? 4.994 3.918 -16.135 1.00 80.94 99 CYS A O 1
ATOM 721 N N . ALA A 1 100 ? 6.246 3.588 -14.306 1.00 84.12 100 ALA A N 1
ATOM 722 C CA . ALA A 1 100 ? 7.471 3.215 -15.006 1.00 84.12 100 ALA A CA 1
ATOM 723 C C . ALA A 1 100 ? 8.356 2.316 -14.134 1.00 84.12 100 ALA A C 1
ATOM 725 O O . ALA A 1 100 ? 8.150 2.188 -12.928 1.00 84.12 100 ALA A O 1
ATOM 726 N N . VAL A 1 101 ? 9.387 1.731 -14.743 1.00 88.50 101 VAL A N 1
ATOM 727 C CA . VAL A 1 101 ? 10.413 0.979 -14.017 1.00 88.50 101 VAL A CA 1
ATOM 728 C C . VAL A 1 101 ? 11.391 1.956 -13.357 1.00 88.50 101 VAL A C 1
ATOM 730 O O . VAL A 1 101 ? 12.322 2.451 -13.992 1.00 88.50 101 VAL A O 1
ATOM 733 N N . ALA A 1 102 ? 11.189 2.235 -12.071 1.00 89.81 102 ALA A N 1
ATOM 734 C CA . ALA A 1 102 ? 11.996 3.175 -11.292 1.00 89.81 102 ALA A CA 1
ATOM 735 C C . ALA A 1 102 ? 12.333 2.609 -9.903 1.00 89.81 102 ALA A C 1
ATOM 737 O O . ALA A 1 102 ? 11.700 1.662 -9.450 1.00 89.81 102 ALA A O 1
ATOM 738 N N . GLY A 1 103 ? 13.366 3.148 -9.252 1.00 92.81 103 GLY A N 1
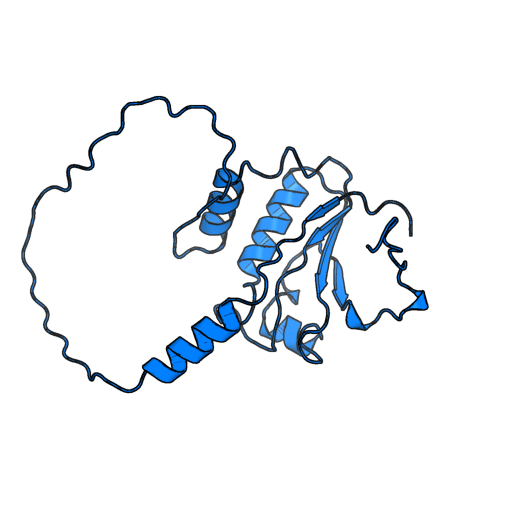ATOM 739 C CA . GLY A 1 103 ? 13.719 2.776 -7.876 1.00 92.81 103 GLY A CA 1
ATOM 740 C C . GLY A 1 103 ? 12.943 3.584 -6.824 1.00 92.81 103 GLY A C 1
ATOM 741 O O . GLY A 1 103 ? 12.235 4.527 -7.180 1.00 92.81 103 GLY A O 1
ATOM 742 N N . PRO A 1 104 ? 13.092 3.260 -5.528 1.00 93.56 104 PRO A N 1
ATOM 743 C CA . PRO A 1 104 ? 12.548 4.066 -4.433 1.00 93.56 104 PRO A CA 1
ATOM 744 C C . PRO A 1 104 ? 13.036 5.521 -4.485 1.00 93.56 104 PRO A C 1
ATOM 746 O O . PRO A 1 104 ? 14.138 5.801 -4.952 1.00 93.56 104 PRO A O 1
ATOM 749 N N . GLY A 1 105 ? 12.221 6.452 -3.989 1.00 88.69 105 GLY A N 1
ATOM 750 C CA . GLY A 1 105 ? 12.494 7.894 -4.008 1.00 88.69 105 GLY A CA 1
ATOM 751 C C . GLY A 1 105 ? 12.378 8.563 -5.383 1.00 88.69 105 GLY A C 1
ATOM 752 O O . GLY A 1 105 ? 12.480 9.784 -5.479 1.00 88.69 105 GLY A O 1
ATOM 753 N N . ALA A 1 106 ? 12.143 7.794 -6.445 1.00 87.69 106 ALA A N 1
ATOM 754 C CA . ALA A 1 106 ? 11.892 8.333 -7.770 1.00 87.69 106 ALA A CA 1
ATOM 755 C C . ALA A 1 106 ? 10.476 8.938 -7.829 1.00 87.69 106 ALA A C 1
ATOM 757 O O . ALA A 1 106 ? 9.499 8.282 -7.474 1.00 87.69 106 ALA A O 1
ATOM 758 N N . ALA A 1 107 ? 10.342 10.177 -8.309 1.00 84.44 107 ALA A N 1
ATOM 759 C CA . ALA A 1 107 ? 9.056 10.884 -8.371 1.00 84.44 107 ALA A CA 1
ATOM 760 C C . ALA A 1 107 ? 8.077 10.325 -9.433 1.00 84.44 107 ALA A C 1
ATOM 762 O O . ALA A 1 107 ? 6.972 10.838 -9.592 1.00 84.44 107 ALA A O 1
ATOM 763 N N . GLN A 1 108 ? 8.476 9.290 -10.179 1.00 84.69 108 GLN A N 1
ATOM 764 C CA . GLN A 1 108 ? 7.665 8.627 -11.203 1.00 84.69 108 GLN A CA 1
ATOM 765 C C . GLN A 1 108 ? 6.742 7.531 -10.647 1.00 84.69 108 GLN A C 1
ATOM 767 O O . GLN A 1 108 ? 5.823 7.109 -11.350 1.00 84.69 108 GLN A O 1
ATOM 772 N N . ILE A 1 109 ? 7.002 7.033 -9.434 1.00 90.44 109 I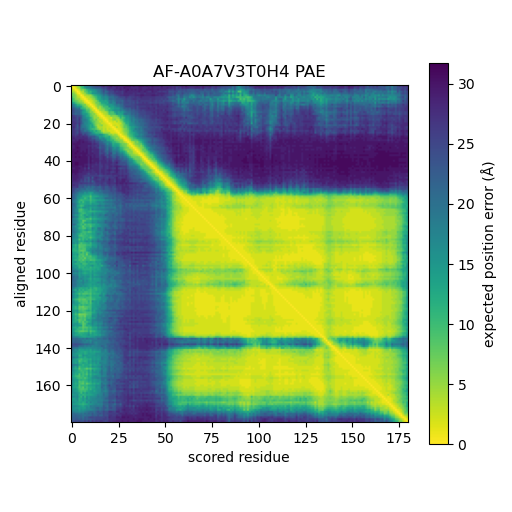LE A N 1
ATOM 773 C CA . ILE A 1 109 ? 6.257 5.924 -8.824 1.00 90.44 109 ILE A CA 1
ATOM 774 C C . ILE A 1 109 ? 5.875 6.252 -7.380 1.00 90.44 109 ILE A C 1
ATOM 776 O O . ILE A 1 109 ? 6.548 7.026 -6.705 1.00 90.44 109 ILE A O 1
ATOM 780 N N . THR A 1 110 ? 4.820 5.624 -6.864 1.00 92.88 110 THR A N 1
ATOM 781 C CA . THR A 1 110 ? 4.582 5.603 -5.416 1.00 92.88 110 THR A CA 1
ATOM 782 C C . THR A 1 110 ? 5.683 4.792 -4.726 1.00 92.88 110 THR A C 1
ATOM 784 O O . THR A 1 110 ? 5.917 3.635 -5.078 1.00 92.88 110 THR A O 1
ATOM 787 N N . ASP A 1 111 ? 6.353 5.375 -3.730 1.00 95.38 111 ASP A N 1
ATOM 788 C CA . ASP A 1 111 ? 7.412 4.693 -2.977 1.00 95.38 111 ASP A CA 1
ATOM 789 C C . ASP A 1 111 ? 6.853 3.521 -2.150 1.00 95.38 111 ASP A C 1
ATOM 791 O O . ASP A 1 111 ? 5.815 3.645 -1.493 1.00 95.38 111 ASP A O 1
ATOM 795 N N . TYR A 1 112 ? 7.556 2.383 -2.147 1.00 96.69 112 TYR A N 1
ATOM 796 C CA . TYR A 1 112 ? 7.111 1.166 -1.461 1.00 96.69 112 TYR A CA 1
ATOM 797 C C . TYR A 1 112 ? 6.876 1.374 0.045 1.00 96.69 112 TYR A C 1
ATOM 799 O O . TYR A 1 112 ? 6.002 0.725 0.616 1.00 96.69 112 TYR A O 1
ATOM 807 N N . ARG A 1 113 ? 7.602 2.297 0.697 1.00 97.50 113 ARG A N 1
ATOM 808 C CA . ARG A 1 113 ? 7.447 2.593 2.136 1.00 97.50 113 ARG A CA 1
ATOM 809 C C . ARG A 1 113 ? 6.085 3.202 2.453 1.00 97.50 113 ARG A C 1
ATOM 811 O O . ARG A 1 113 ? 5.526 2.921 3.510 1.00 97.50 113 ARG A O 1
ATOM 818 N N . VAL A 1 114 ? 5.521 3.977 1.525 1.00 97.00 114 VAL A N 1
ATOM 819 C CA . VAL A 1 114 ? 4.156 4.515 1.640 1.00 97.00 114 VAL A CA 1
ATOM 820 C C . VAL A 1 114 ? 3.151 3.364 1.631 1.00 97.00 114 VAL A C 1
ATOM 822 O O . VAL A 1 114 ? 2.305 3.256 2.517 1.00 97.00 114 VAL A O 1
ATOM 825 N N . VAL A 1 115 ? 3.284 2.452 0.666 1.00 97.62 115 VAL A N 1
ATOM 826 C CA . VAL A 1 115 ? 2.376 1.306 0.502 1.00 97.62 115 VAL A CA 1
ATOM 827 C C . VAL A 1 115 ? 2.498 0.318 1.658 1.00 97.62 115 VAL A C 1
ATOM 829 O O . VAL A 1 115 ? 1.479 -0.155 2.165 1.00 97.62 115 VAL A O 1
ATOM 832 N N . ARG A 1 116 ? 3.722 0.052 2.129 1.00 98.25 116 ARG A N 1
ATOM 833 C CA . ARG A 1 116 ? 3.983 -0.748 3.331 1.00 98.25 116 ARG A CA 1
ATOM 834 C C . ARG A 1 116 ? 3.255 -0.163 4.534 1.00 98.25 116 ARG A C 1
ATOM 836 O O . ARG A 1 116 ? 2.515 -0.879 5.204 1.00 98.25 116 ARG A O 1
ATOM 843 N N . LYS A 1 117 ? 3.390 1.144 4.769 1.00 98.19 117 LYS A N 1
ATOM 844 C CA . LYS A 1 117 ? 2.739 1.792 5.907 1.00 98.19 117 LYS A CA 1
ATOM 845 C C . LYS A 1 117 ? 1.214 1.717 5.828 1.00 98.19 117 LYS A C 1
ATOM 847 O O . LYS A 1 117 ? 0.569 1.413 6.828 1.00 98.19 117 LYS A O 1
ATOM 852 N N . ILE A 1 118 ? 0.631 1.937 4.648 1.00 98.00 118 ILE A N 1
ATOM 853 C CA . ILE A 1 118 ? -0.818 1.779 4.441 1.00 98.00 118 ILE A CA 1
ATOM 854 C C . ILE A 1 118 ? -1.239 0.329 4.714 1.00 98.00 118 ILE A C 1
ATOM 856 O O . ILE A 1 118 ? -2.220 0.107 5.418 1.00 98.00 118 ILE A O 1
ATOM 860 N N . THR A 1 119 ? -0.475 -0.652 4.229 1.00 98.19 119 THR A N 1
ATOM 861 C CA . THR A 1 119 ? -0.718 -2.085 4.468 1.00 98.19 119 THR A CA 1
ATOM 862 C C . THR A 1 119 ? -0.756 -2.407 5.964 1.00 98.19 119 THR A C 1
ATOM 864 O O . THR A 1 119 ? -1.697 -3.042 6.436 1.00 98.19 119 THR A O 1
ATOM 867 N N . GLU A 1 120 ? 0.215 -1.917 6.740 1.00 98.38 120 GLU A N 1
ATOM 868 C CA . GLU A 1 120 ? 0.233 -2.083 8.199 1.00 98.38 120 GLU A CA 1
ATOM 869 C C . GLU A 1 120 ? -0.992 -1.456 8.869 1.00 98.38 120 GLU A C 1
ATOM 871 O O . GLU A 1 120 ? -1.591 -2.055 9.761 1.00 98.38 120 GLU A O 1
ATOM 876 N N . MET A 1 121 ? -1.376 -0.246 8.453 1.00 97.88 121 MET A N 1
ATOM 877 C CA . MET A 1 121 ? -2.551 0.443 8.992 1.00 97.88 121 MET A CA 1
ATOM 878 C C . MET A 1 121 ? -3.842 -0.322 8.686 1.00 97.88 121 MET A C 1
ATOM 880 O O . MET A 1 121 ? -4.705 -0.429 9.553 1.00 97.88 121 MET A O 1
ATOM 884 N N . VAL A 1 122 ? -3.957 -0.893 7.487 1.00 97.81 122 VAL A N 1
ATOM 885 C CA . VAL A 1 122 ? -5.092 -1.723 7.070 1.00 97.81 122 VAL A CA 1
ATOM 886 C C . VAL A 1 122 ? -5.169 -3.013 7.895 1.00 97.81 122 VAL A C 1
ATOM 888 O O . VAL A 1 122 ? -6.233 -3.343 8.419 1.00 97.81 122 VAL A O 1
ATOM 891 N N . TYR A 1 123 ? -4.048 -3.713 8.094 1.00 98.31 123 TYR A N 1
ATOM 892 C CA . TYR A 1 123 ? -4.026 -4.920 8.926 1.00 98.31 123 TYR A CA 1
ATOM 893 C C . TYR A 1 123 ? -4.299 -4.638 10.404 1.00 98.31 123 TYR A C 1
ATOM 895 O O . TYR A 1 123 ? -5.001 -5.418 11.046 1.00 98.31 123 TYR A O 1
ATOM 903 N N . LYS A 1 124 ? -3.835 -3.503 10.945 1.00 98.06 124 LYS A N 1
ATOM 904 C CA . LYS A 1 124 ? -4.166 -3.072 12.317 1.00 98.06 124 LYS A CA 1
ATOM 905 C C . LYS A 1 124 ? -5.672 -2.907 12.546 1.00 98.06 124 LYS A C 1
ATOM 907 O O . LYS A 1 124 ? -6.126 -3.066 13.674 1.00 98.06 124 LYS A O 1
ATOM 912 N N . LEU A 1 125 ? -6.448 -2.633 11.494 1.00 97.50 125 LEU A N 1
ATOM 913 C CA . LEU A 1 125 ? -7.915 -2.559 11.543 1.00 97.50 125 LEU A CA 1
ATOM 914 C C . LEU A 1 125 ? -8.605 -3.922 11.362 1.00 97.50 125 LEU A C 1
ATOM 916 O O . LEU A 1 125 ? -9.832 -4.016 11.404 1.00 97.50 125 LEU A O 1
ATOM 920 N N . GLY A 1 126 ? -7.829 -4.994 11.206 1.00 97.06 126 GLY A N 1
ATOM 921 C CA . GLY A 1 126 ? -8.324 -6.363 11.146 1.00 97.06 126 GLY A CA 1
ATOM 922 C C . GLY A 1 126 ? -8.739 -6.823 9.753 1.00 97.06 126 GLY A C 1
ATOM 923 O O . GLY A 1 126 ? -9.535 -7.759 9.663 1.00 97.06 126 GLY A O 1
ATOM 924 N N . ALA A 1 127 ? -8.245 -6.194 8.682 1.00 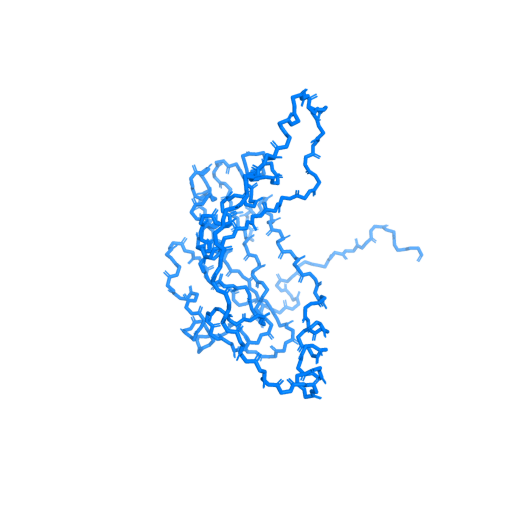97.88 127 ALA A N 1
ATOM 925 C CA . ALA A 1 127 ? -8.394 -6.731 7.330 1.00 97.88 127 ALA A CA 1
ATOM 926 C C . ALA A 1 127 ? -7.902 -8.188 7.275 1.00 97.88 127 ALA A C 1
ATOM 928 O O . ALA A 1 127 ? -6.898 -8.540 7.893 1.00 97.88 127 ALA A O 1
ATOM 929 N N . SER A 1 128 ? -8.615 -9.042 6.543 1.00 97.62 128 SER A N 1
ATOM 930 C CA . SER A 1 128 ? -8.239 -10.451 6.381 1.00 97.62 128 SER A CA 1
ATOM 931 C C . SER A 1 128 ? -7.154 -10.644 5.326 1.00 97.62 128 SER A C 1
ATOM 933 O O . SER A 1 128 ? -6.414 -11.624 5.378 1.00 97.62 128 SER A O 1
ATOM 935 N N . LYS A 1 129 ? -7.068 -9.720 4.361 1.00 98.00 129 LYS A N 1
ATOM 936 C CA . LYS A 1 129 ? -6.140 -9.792 3.236 1.00 98.00 129 LYS A CA 1
ATOM 937 C C . LYS A 1 129 ? -5.902 -8.412 2.636 1.00 98.00 129 LYS A C 1
ATOM 939 O O . LYS A 1 129 ? -6.848 -7.647 2.448 1.00 98.00 129 LYS A O 1
ATOM 944 N N . VAL A 1 130 ? -4.656 -8.142 2.262 1.00 98.00 130 VAL A N 1
ATOM 945 C CA . VAL A 1 130 ? -4.266 -6.979 1.461 1.00 98.00 130 VAL A CA 1
ATOM 946 C C . VAL A 1 130 ? -3.701 -7.440 0.120 1.00 98.00 130 VAL A C 1
ATOM 948 O O . VAL A 1 130 ? -2.830 -8.307 0.058 1.00 98.00 130 VAL A O 1
ATOM 951 N N . ILE A 1 131 ? -4.212 -6.853 -0.957 1.00 97.94 131 ILE A N 1
ATOM 952 C CA . ILE A 1 131 ? -3.769 -7.068 -2.334 1.00 97.94 131 ILE A CA 1
ATOM 953 C C . ILE A 1 131 ? -3.159 -5.756 -2.816 1.00 97.94 131 ILE A C 1
ATOM 955 O O . ILE A 1 131 ? -3.813 -4.719 -2.757 1.00 97.94 131 ILE A O 1
ATOM 959 N N . VAL A 1 132 ? -1.927 -5.783 -3.308 1.00 96.12 132 VAL A N 1
ATOM 960 C CA . VAL A 1 132 ? -1.319 -4.642 -3.995 1.00 96.12 132 VAL A CA 1
ATOM 961 C C . VAL A 1 132 ? -1.350 -4.949 -5.482 1.00 96.12 132 VAL A C 1
ATOM 963 O O . VAL A 1 132 ? -0.680 -5.873 -5.941 1.00 96.12 132 VAL A O 1
ATOM 966 N N . ALA A 1 133 ? -2.152 -4.197 -6.228 1.00 93.06 133 ALA A N 1
ATOM 967 C CA . ALA A 1 133 ? -2.387 -4.476 -7.637 1.00 93.06 133 ALA A CA 1
ATOM 968 C C . ALA A 1 133 ? -2.186 -3.235 -8.499 1.00 93.06 133 ALA A C 1
ATOM 970 O O . ALA A 1 133 ? -2.669 -2.164 -8.146 1.00 93.06 133 ALA A O 1
ATOM 971 N N . GLU A 1 134 ? -1.518 -3.374 -9.642 1.00 90.38 134 GLU A N 1
ATOM 972 C CA . GLU A 1 134 ? -1.387 -2.285 -10.615 1.00 90.38 134 GLU A CA 1
ATOM 973 C C . GLU A 1 134 ? -1.387 -2.807 -12.060 1.00 90.38 134 GLU A C 1
ATOM 975 O O . GLU A 1 134 ? -0.976 -3.936 -12.338 1.00 90.38 134 GLU A O 1
ATOM 980 N N . GLY A 1 135 ? -1.895 -1.976 -12.972 1.00 82.56 135 GLY A N 1
ATOM 981 C CA . GLY A 1 135 ? -2.021 -2.208 -14.410 1.00 82.56 135 GLY A CA 1
ATOM 982 C C . GLY A 1 135 ? -1.243 -1.185 -15.245 1.00 82.56 135 GLY A C 1
ATOM 983 O O . GLY A 1 135 ? -0.575 -0.297 -14.724 1.00 82.56 135 GLY A O 1
ATOM 984 N N . LYS A 1 136 ? -1.259 -1.335 -16.572 1.00 68.69 136 LYS A N 1
ATOM 985 C CA . LYS A 1 136 ? -0.446 -0.538 -17.506 1.00 68.69 136 LYS A CA 1
ATOM 986 C C . LYS A 1 136 ? -0.881 0.931 -17.578 1.00 68.69 136 LYS A C 1
ATOM 988 O O . LYS A 1 136 ? -2.035 1.232 -17.854 1.00 68.69 136 LYS A O 1
ATOM 993 N N . ILE A 1 137 ? 0.119 1.814 -17.517 1.00 61.34 137 ILE A N 1
ATOM 994 C CA . ILE A 1 137 ? 0.177 3.063 -18.302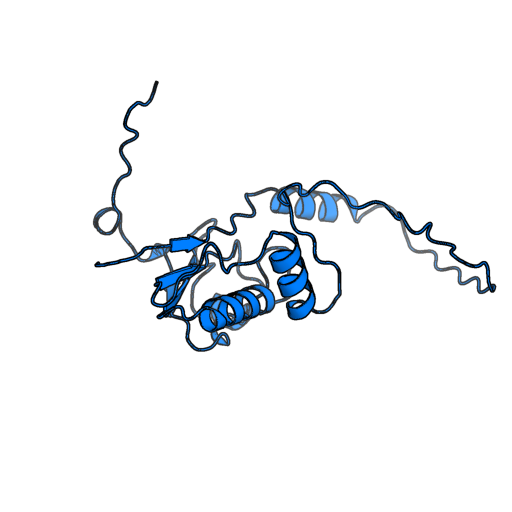 1.00 61.34 137 ILE A CA 1
ATOM 995 C C . ILE A 1 137 ? 1.139 2.868 -19.492 1.00 61.34 137 ILE A C 1
ATOM 997 O O . ILE A 1 137 ? 0.805 3.198 -20.623 1.00 61.34 137 ILE A O 1
ATOM 1001 N N . ALA A 1 138 ? 2.295 2.233 -19.261 1.00 57.16 138 ALA A N 1
ATOM 1002 C CA . ALA A 1 138 ? 3.195 1.700 -20.284 1.00 57.16 138 ALA A CA 1
ATOM 1003 C C . ALA A 1 138 ? 3.644 0.286 -19.874 1.00 57.16 138 ALA A C 1
ATOM 1005 O O . ALA A 1 138 ? 3.738 -0.028 -18.685 1.00 57.16 138 ALA A O 1
ATOM 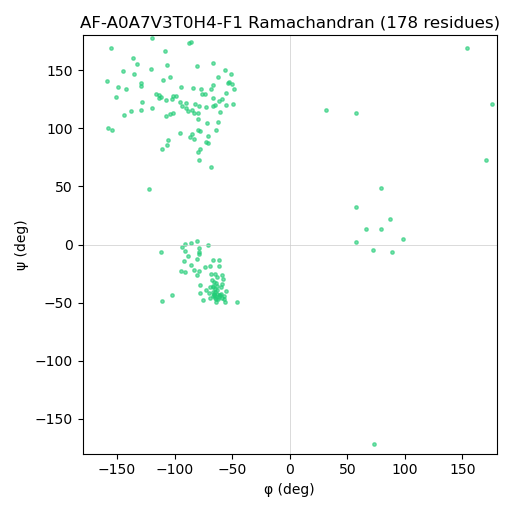1006 N N . GLY A 1 139 ? 3.854 -0.598 -20.852 1.00 57.28 139 GLY A N 1
ATOM 1007 C CA . GLY A 1 139 ? 4.116 -2.022 -20.626 1.00 57.28 139 GLY A CA 1
ATOM 1008 C C . GLY A 1 139 ? 5.222 -2.309 -19.607 1.00 57.28 139 GLY A C 1
ATOM 1009 O O . GLY A 1 139 ? 6.275 -1.686 -19.641 1.00 57.28 139 GLY A O 1
ATOM 1010 N N . ASN A 1 140 ? 4.983 -3.308 -18.750 1.00 68.75 140 ASN A N 1
ATOM 1011 C CA . ASN A 1 140 ? 5.957 -3.944 -17.852 1.00 68.75 140 ASN A CA 1
ATOM 1012 C C . ASN A 1 140 ? 6.311 -3.206 -16.544 1.00 68.75 140 ASN A C 1
ATOM 1014 O O . ASN A 1 140 ? 7.245 -3.607 -15.857 1.00 68.75 140 ASN A O 1
ATOM 1018 N N . ALA A 1 141 ? 5.557 -2.185 -16.127 1.00 74.31 141 ALA A N 1
ATOM 1019 C CA . ALA A 1 141 ? 5.828 -1.495 -14.858 1.00 74.31 141 ALA A CA 1
ATOM 1020 C C . ALA A 1 141 ? 5.546 -2.343 -13.592 1.00 74.31 141 ALA A C 1
ATOM 1022 O O . ALA A 1 141 ? 6.095 -2.048 -12.533 1.00 74.31 141 ALA A O 1
ATOM 1023 N N . PHE A 1 142 ? 4.763 -3.426 -13.699 1.00 86.38 142 PHE A N 1
ATOM 1024 C CA . PHE A 1 142 ? 4.416 -4.331 -12.588 1.00 86.38 142 PHE A CA 1
ATOM 1025 C C . PHE A 1 142 ? 4.818 -5.794 -12.863 1.00 86.38 142 PHE A C 1
ATOM 1027 O O . PHE A 1 142 ? 4.028 -6.723 -12.717 1.00 86.38 142 PHE A O 1
ATOM 1034 N N . ILE A 1 143 ? 6.058 -6.004 -13.317 1.00 87.69 143 ILE A N 1
ATOM 1035 C CA . ILE A 1 143 ? 6.677 -7.338 -13.460 1.00 87.69 143 ILE A CA 1
ATOM 1036 C C . ILE A 1 143 ? 7.763 -7.544 -12.406 1.00 87.69 143 ILE A C 1
ATOM 1038 O O . ILE A 1 143 ? 8.250 -6.569 -11.835 1.00 87.69 143 ILE A O 1
ATOM 1042 N N . LYS A 1 144 ? 8.226 -8.789 -12.225 1.00 88.75 144 LYS A N 1
ATOM 1043 C CA . LYS A 1 144 ? 9.260 -9.147 -11.237 1.00 88.75 144 LYS A CA 1
ATOM 1044 C C . LYS A 1 144 ? 10.465 -8.198 -11.241 1.00 88.75 144 LYS A C 1
ATOM 1046 O O . LYS A 1 144 ? 10.815 -7.676 -10.194 1.00 88.75 144 LYS A O 1
ATOM 1051 N N . TYR A 1 145 ? 11.041 -7.908 -12.410 1.00 89.50 145 TYR A N 1
ATOM 1052 C CA . TYR A 1 145 ? 12.175 -6.981 -12.516 1.00 89.50 145 TYR A CA 1
ATOM 1053 C C . TYR A 1 145 ? 11.870 -5.588 -11.936 1.00 89.50 145 TYR A C 1
ATOM 1055 O O . TYR A 1 145 ? 12.680 -5.029 -11.199 1.00 89.50 145 TYR A O 1
ATOM 1063 N N . SER A 1 146 ? 10.693 -5.032 -12.240 1.00 90.31 146 SER A N 1
ATOM 1064 C CA . SER A 1 146 ? 10.268 -3.736 -11.703 1.00 90.31 146 SER A CA 1
ATOM 1065 C C . SER A 1 146 ? 10.036 -3.814 -10.195 1.00 90.31 146 SER A C 1
ATOM 1067 O O . SER A 1 146 ? 10.519 -2.955 -9.467 1.00 90.31 146 SER A O 1
ATOM 1069 N N . LEU A 1 147 ? 9.369 -4.877 -9.728 1.00 92.31 147 LEU A N 1
ATOM 1070 C CA . LEU A 1 147 ? 9.067 -5.113 -8.312 1.00 92.31 147 LEU A CA 1
ATOM 1071 C C . LEU A 1 147 ? 10.328 -5.290 -7.451 1.00 92.31 147 LEU A C 1
ATOM 1073 O O . LEU A 1 147 ? 10.369 -4.840 -6.306 1.00 92.31 147 LEU A O 1
ATOM 1077 N N . ASP A 1 148 ? 11.361 -5.920 -8.009 1.00 93.19 148 ASP A N 1
ATOM 1078 C CA . ASP A 1 148 ? 12.669 -6.041 -7.370 1.00 93.19 148 ASP A CA 1
ATOM 1079 C C . ASP A 1 148 ? 13.356 -4.665 -7.315 1.00 93.19 148 ASP A C 1
ATOM 1081 O O . ASP A 1 148 ? 13.848 -4.249 -6.266 1.00 93.19 148 ASP A O 1
ATOM 1085 N N . LYS A 1 149 ? 13.334 -3.910 -8.425 1.00 93.19 149 LYS A N 1
ATOM 1086 C CA . LYS A 1 149 ? 13.961 -2.581 -8.525 1.00 93.19 149 LYS A CA 1
ATOM 1087 C C . LYS A 1 149 ? 13.311 -1.541 -7.608 1.00 93.19 149 LYS A C 1
ATOM 1089 O O . LYS A 1 149 ? 14.016 -0.720 -7.029 1.00 93.19 149 LYS A O 1
ATOM 1094 N N . ASN A 1 150 ? 11.985 -1.547 -7.496 1.00 93.69 150 ASN A N 1
ATOM 1095 C CA . ASN A 1 150 ? 11.218 -0.589 -6.695 1.00 93.69 150 ASN A CA 1
ATOM 1096 C C . ASN A 1 150 ? 10.974 -1.059 -5.248 1.00 93.69 150 ASN A C 1
ATOM 1098 O O . ASN A 1 150 ? 10.350 -0.334 -4.474 1.00 93.69 150 ASN A O 1
ATOM 1102 N N . MET A 1 151 ? 11.480 -2.244 -4.885 1.00 96.75 151 MET A N 1
ATOM 1103 C CA . MET A 1 151 ? 11.375 -2.880 -3.568 1.00 96.75 151 MET A CA 1
ATOM 1104 C C . MET A 1 151 ? 9.962 -3.299 -3.129 1.00 96.75 151 MET A C 1
ATOM 1106 O O . MET A 1 151 ? 9.777 -3.669 -1.967 1.00 96.75 151 MET A O 1
ATOM 1110 N N . TYR A 1 152 ? 8.961 -3.325 -4.013 1.00 95.62 152 TYR A N 1
ATOM 1111 C CA . TYR A 1 152 ? 7.613 -3.788 -3.651 1.00 95.62 152 TYR A CA 1
ATOM 1112 C C . TYR A 1 152 ? 7.580 -5.262 -3.237 1.00 95.62 152 TYR A C 1
ATOM 1114 O O . TYR A 1 152 ? 6.769 -5.634 -2.392 1.00 95.62 152 TYR A O 1
ATOM 1122 N N . GLY A 1 153 ? 8.506 -6.083 -3.747 1.00 94.44 153 GLY A N 1
ATOM 1123 C CA . GLY A 1 153 ? 8.675 -7.472 -3.304 1.00 94.44 153 GLY A CA 1
ATOM 1124 C C . GLY A 1 153 ? 9.042 -7.626 -1.820 1.00 94.44 153 GLY A C 1
ATOM 1125 O O . GLY A 1 153 ? 8.954 -8.724 -1.282 1.00 94.44 153 GLY A O 1
ATOM 1126 N N . THR A 1 154 ? 9.437 -6.541 -1.141 1.00 96.31 154 THR A N 1
ATOM 1127 C CA . THR A 1 154 ? 9.784 -6.558 0.291 1.00 96.31 154 THR A CA 1
ATOM 1128 C C . THR A 1 154 ? 8.588 -6.321 1.216 1.00 96.31 154 THR A C 1
ATOM 1130 O O . THR A 1 154 ? 8.713 -6.476 2.432 1.00 96.31 154 THR A O 1
ATOM 1133 N N . ILE A 1 155 ? 7.428 -5.937 0.670 1.00 97.00 155 ILE A N 1
ATOM 1134 C CA . ILE A 1 155 ? 6.216 -5.724 1.461 1.00 97.00 155 ILE A CA 1
ATOM 1135 C C . ILE A 1 155 ? 5.685 -7.095 1.886 1.00 97.00 155 ILE A C 1
ATOM 1137 O O . ILE A 1 155 ? 5.350 -7.937 1.058 1.00 97.00 155 ILE A O 1
ATOM 1141 N N . GLN A 1 156 ? 5.634 -7.331 3.193 1.00 96.12 156 GLN A N 1
ATOM 1142 C CA . GLN A 1 156 ? 5.217 -8.617 3.743 1.00 96.12 156 GLN A CA 1
ATOM 1143 C C . GLN A 1 156 ? 3.695 -8.753 3.773 1.00 96.12 156 GLN A C 1
ATOM 1145 O O . GLN A 1 156 ? 2.973 -7.767 3.918 1.00 96.12 156 GLN A O 1
ATOM 1150 N N . ASN A 1 157 ? 3.222 -10.000 3.722 1.00 96.19 157 ASN A N 1
ATOM 1151 C CA . ASN A 1 157 ? 1.812 -10.357 3.891 1.00 96.19 157 ASN A CA 1
ATOM 1152 C C . ASN A 1 157 ? 0.876 -9.668 2.885 1.00 96.19 157 ASN A C 1
ATOM 1154 O O . ASN A 1 157 ? -0.269 -9.376 3.215 1.00 96.19 157 ASN A O 1
ATOM 1158 N N . VAL A 1 158 ? 1.337 -9.399 1.664 1.00 97.38 158 VAL A N 1
ATOM 1159 C CA . VAL A 1 158 ? 0.486 -8.901 0.575 1.00 97.38 158 VAL A CA 1
ATOM 1160 C C . VAL A 1 158 ? 0.516 -9.857 -0.602 1.00 97.38 158 VAL A C 1
ATOM 1162 O O . VAL A 1 158 ? 1.515 -10.529 -0.851 1.00 97.38 158 VAL A O 1
ATOM 1165 N N . GLU A 1 159 ? -0.576 -9.888 -1.353 1.00 97.12 159 GLU A N 1
ATOM 1166 C CA . GLU A 1 159 ? -0.577 -10.474 -2.689 1.00 97.12 159 GLU A CA 1
ATOM 1167 C C . GLU A 1 159 ? -0.238 -9.385 -3.709 1.00 97.12 159 GLU A C 1
ATOM 1169 O O . GLU A 1 159 ? -0.936 -8.372 -3.777 1.00 97.12 159 GLU A O 1
ATOM 1174 N N . LEU A 1 160 ? 0.825 -9.579 -4.492 1.00 94.88 160 LEU A N 1
ATOM 1175 C CA . LEU A 1 160 ? 1.175 -8.686 -5.596 1.00 94.88 160 LEU A CA 1
ATOM 1176 C C . LEU A 1 160 ? 0.488 -9.177 -6.872 1.00 94.88 160 LEU A C 1
ATOM 1178 O O . LEU A 1 160 ? 0.778 -10.274 -7.345 1.00 94.88 160 LEU A O 1
ATOM 1182 N N . VAL A 1 161 ? -0.400 -8.362 -7.439 1.00 92.94 161 VAL A N 1
ATOM 1183 C CA . VAL A 1 161 ? -1.212 -8.738 -8.604 1.00 92.94 161 VAL A CA 1
ATOM 1184 C C . VAL A 1 161 ? -0.934 -7.802 -9.776 1.00 92.94 161 VAL A C 1
ATOM 1186 O O . VAL A 1 161 ? -1.205 -6.605 -9.719 1.00 92.94 161 VAL A O 1
ATOM 1189 N N . ASN A 1 162 ? -0.420 -8.348 -10.876 1.00 91.12 162 ASN A N 1
ATOM 1190 C CA . ASN A 1 162 ? -0.285 -7.603 -12.122 1.00 91.12 162 ASN A CA 1
ATOM 1191 C C . ASN A 1 162 ? -1.637 -7.565 -12.837 1.00 91.12 162 ASN A C 1
ATOM 1193 O O . ASN A 1 162 ? -2.064 -8.570 -13.394 1.00 91.12 162 ASN A O 1
ATOM 1197 N N . LEU A 1 163 ? -2.298 -6.408 -12.870 1.00 88.25 163 LEU A N 1
ATOM 1198 C CA . LEU A 1 163 ? -3.619 -6.285 -13.492 1.00 88.25 163 LEU A CA 1
ATOM 1199 C C . LEU A 1 163 ? -3.588 -6.491 -15.016 1.00 88.25 163 LEU A C 1
ATOM 1201 O O . LEU A 1 163 ? -4.629 -6.698 -15.621 1.00 88.25 163 LEU A O 1
ATOM 1205 N N . ASN A 1 164 ? -2.407 -6.475 -15.641 1.00 84.56 164 ASN A N 1
ATOM 1206 C CA . ASN A 1 164 ? -2.257 -6.716 -17.080 1.00 84.56 164 ASN A CA 1
ATOM 1207 C C . ASN A 1 164 ? -2.315 -8.193 -17.481 1.00 84.56 164 ASN A C 1
ATOM 1209 O O . ASN A 1 164 ? -2.146 -8.486 -18.660 1.00 84.56 164 ASN A O 1
ATOM 1213 N N . GLN A 1 165 ? -2.436 -9.104 -16.514 1.00 86.50 165 GLN A N 1
ATOM 1214 C CA . GLN A 1 165 ? -2.543 -10.541 -16.772 1.00 86.50 165 GLN A CA 1
ATOM 1215 C C . GLN A 1 165 ? -3.994 -11.017 -16.918 1.00 86.50 165 GLN A C 1
ATOM 1217 O O . GLN A 1 165 ? -4.204 -12.197 -17.164 1.00 86.50 165 GLN A O 1
ATOM 1222 N N . PHE A 1 166 ? -4.965 -10.130 -16.686 1.00 85.31 166 PHE A N 1
ATOM 1223 C CA . PHE A 1 166 ? -6.385 -10.429 -16.824 1.00 85.31 166 PHE A CA 1
ATOM 1224 C C . PHE A 1 166 ? -6.860 -10.009 -18.209 1.00 85.31 166 PHE A C 1
ATOM 1226 O O . PHE A 1 166 ? -6.548 -8.902 -18.660 1.00 85.31 166 PHE A O 1
ATOM 1233 N N . ASP A 1 167 ? -7.636 -10.878 -18.843 1.00 84.50 167 ASP A N 1
ATOM 1234 C CA . ASP A 1 167 ? -8.280 -10.598 -20.118 1.00 84.50 167 ASP A CA 1
ATOM 1235 C C . ASP A 1 167 ? -9.648 -9.924 -19.899 1.00 84.50 167 ASP A C 1
ATOM 1237 O O . ASP A 1 167 ? -10.129 -9.760 -18.769 1.00 84.50 167 ASP A O 1
ATOM 1241 N N . LYS A 1 168 ? -10.298 -9.479 -20.983 1.00 81.25 168 LYS A N 1
ATOM 1242 C CA . LYS A 1 168 ? -11.603 -8.797 -20.896 1.00 81.25 168 LYS A CA 1
ATOM 1243 C C . LYS A 1 168 ? -12.651 -9.699 -20.237 1.00 81.25 168 LYS A C 1
ATOM 1245 O O . LYS A 1 168 ? -13.512 -9.219 -19.508 1.00 81.25 168 LYS A O 1
ATOM 1250 N N . GLU A 1 169 ? -12.550 -10.993 -20.485 1.00 86.00 169 GLU A N 1
ATOM 1251 C CA . GLU A 1 169 ? -13.416 -12.065 -20.014 1.00 86.00 169 GLU A CA 1
ATOM 1252 C C . GLU A 1 169 ? -13.299 -12.283 -18.497 1.00 86.00 169 GLU A C 1
ATOM 1254 O O . GLU A 1 169 ? -14.259 -12.723 -17.864 1.00 86.00 169 GLU A O 1
ATOM 1259 N N . ASP A 1 170 ? -12.160 -11.916 -17.901 1.00 83.88 170 ASP A N 1
ATOM 1260 C CA . ASP A 1 170 ? -11.948 -11.931 -16.449 1.00 83.88 170 ASP A CA 1
ATOM 1261 C C . ASP A 1 170 ? -12.551 -10.697 -15.754 1.00 83.88 170 ASP A C 1
ATOM 1263 O O . ASP A 1 170 ? -12.652 -10.643 -14.522 1.00 83.88 170 ASP A O 1
ATOM 1267 N N . CYS A 1 171 ? -12.941 -9.684 -16.531 1.00 81.25 171 CYS A N 1
ATOM 1268 C CA . CYS A 1 171 ? -13.430 -8.403 -16.044 1.00 81.25 171 CYS A CA 1
ATOM 1269 C C . CYS A 1 171 ? -14.955 -8.303 -16.171 1.00 81.25 171 CYS A C 1
ATOM 1271 O O . CYS A 1 171 ? -15.564 -8.755 -17.138 1.00 81.25 171 CYS A O 1
ATOM 1273 N N . TYR A 1 172 ? -15.597 -7.641 -15.207 1.00 78.69 172 TYR A N 1
ATOM 1274 C CA . TYR A 1 172 ? -16.992 -7.239 -15.366 1.00 78.69 172 TYR A CA 1
ATOM 1275 C C . TYR A 1 172 ? -17.059 -5.915 -16.132 1.00 78.69 172 TYR A C 1
ATOM 1277 O O . TYR A 1 172 ? -16.321 -4.972 -15.844 1.00 78.69 172 TYR A O 1
ATOM 1285 N N . GLU A 1 173 ? -17.963 -5.830 -17.104 1.00 77.12 173 GLU A N 1
ATOM 1286 C CA . GLU A 1 173 ? -18.217 -4.590 -17.831 1.00 77.12 173 GLU A CA 1
ATOM 1287 C C . GLU A 1 173 ? -19.223 -3.746 -17.043 1.00 77.12 173 GLU A C 1
ATOM 1289 O O . GLU A 1 173 ? -20.374 -4.143 -16.836 1.00 77.12 173 GLU A O 1
ATOM 1294 N N . LEU A 1 174 ? -18.787 -2.577 -16.573 1.00 75.62 174 LEU A N 1
ATOM 1295 C CA . LEU A 1 174 ? -19.696 -1.587 -16.008 1.00 75.62 174 LEU A CA 1
ATOM 1296 C C . LEU A 1 174 ? -20.511 -0.981 -17.151 1.00 75.62 174 LEU A C 1
ATOM 1298 O O . LEU A 1 174 ? -20.003 -0.162 -17.913 1.00 75.62 174 LEU A O 1
ATOM 1302 N N . LYS A 1 175 ? -21.781 -1.375 -17.268 1.00 70.25 175 LYS A N 1
ATOM 1303 C CA . LYS A 1 175 ? -22.733 -0.692 -18.147 1.00 70.25 175 LYS A CA 1
ATOM 1304 C C . LYS A 1 175 ? -23.229 0.559 -17.420 1.00 70.25 175 LYS A C 1
ATOM 1306 O O . LYS A 1 175 ? -23.889 0.405 -16.391 1.00 70.25 175 LYS A O 1
ATOM 1311 N N . PRO A 1 176 ? -22.913 1.781 -17.881 1.00 75.31 176 PRO A N 1
ATOM 1312 C CA . PRO A 1 176 ? -23.481 2.974 -17.270 1.00 75.31 176 PRO A CA 1
ATOM 1313 C C . PRO A 1 176 ? -25.003 2.916 -17.428 1.00 75.31 176 PRO A C 1
ATOM 1315 O O . PRO A 1 176 ? -25.502 2.789 -18.543 1.00 75.31 176 PRO A O 1
ATOM 1318 N N . GLU A 1 177 ? -25.747 2.985 -16.319 1.00 64.81 177 GLU A N 1
ATOM 1319 C CA . GLU A 1 177 ? -27.211 2.825 -16.339 1.00 64.81 177 GLU A CA 1
ATOM 1320 C C . GLU A 1 177 ? -27.926 3.897 -17.174 1.00 64.81 177 GLU A C 1
ATOM 1322 O O . GLU A 1 177 ? -29.054 3.673 -17.602 1.00 64.81 177 GLU A O 1
ATOM 1327 N N . LYS A 1 178 ? -27.271 5.030 -17.458 1.00 61.56 178 LYS A N 1
ATOM 1328 C CA . LYS A 1 178 ? -27.687 6.055 -18.425 1.00 61.56 178 LYS A CA 1
ATOM 1329 C C . LYS A 1 178 ? -26.437 6.792 -18.914 1.00 61.56 178 LYS A C 1
ATOM 1331 O O . LYS A 1 178 ? -25.946 7.670 -18.207 1.00 61.56 178 LYS A O 1
ATOM 1336 N N . SER A 1 179 ? -25.889 6.443 -20.080 1.00 49.94 179 SER A N 1
ATOM 1337 C CA . SER A 1 179 ? -25.094 7.439 -20.808 1.00 49.94 179 SER A CA 1
ATOM 1338 C C . SER A 1 179 ? -26.084 8.406 -21.449 1.00 49.94 179 SER A C 1
ATOM 1340 O O . SER A 1 179 ? -27.062 7.954 -22.044 1.00 49.94 179 SER A O 1
ATOM 1342 N N . LEU A 1 180 ? -25.870 9.705 -21.240 1.00 46.88 180 LEU A N 1
ATOM 1343 C CA . LEU A 1 180 ? -26.615 10.769 -21.918 1.00 46.88 180 LEU A CA 1
ATOM 1344 C C . LEU A 1 180 ? -26.602 10.581 -23.440 1.00 46.88 180 LEU A C 1
ATOM 1346 O O . LEU A 1 180 ? -25.577 10.070 -23.951 1.00 46.88 180 LEU A O 1
#